Protein 3UW0 (pdb70)

Structure (mmCIF, N/CA/C/O backbone):
data_3UW0
#
_entry.id   3UW0
#
_cell.length_a   170.640
_cell.length_b   170.640
_cell.length_c   170.640
_cell.angle_alpha   90.00
_cell.angle_beta   90.00
_cell.angle_gamma   90.00
#
_symmetry.space_group_name_H-M   'P 43 3 2'
#
loop_
_entity.id
_entity.type
_entity.pdbx_description
1 polymer pectinesterase
2 water water
#
loop_
_atom_site.group_PDB
_atom_site.id
_atom_site.type_symbol
_atom_site.label_atom_id
_atom_site.label_alt_id
_atom_site.label_comp_id
_atom_site.label_asym_id
_atom_site.label_entity_id
_atom_site.label_seq_id
_atom_site.pdbx_PDB_ins_code
_atom_site.Cartn_x
_atom_site.Cartn_y
_atom_site.Cartn_z
_atom_site.occupancy
_atom_site.B_iso_or_equiv
_atom_site.auth_seq_id
_atom_site.auth_comp_id
_atom_site.auth_asym_id
_atom_site.auth_atom_id
_atom_site.pdbx_PDB_model_num
ATOM 1 N N . PHE A 1 44 ? 2.912 -84.472 10.386 1.00 61.25 41 PHE A N 1
ATOM 2 C CA . PHE A 1 44 ? 1.845 -83.501 9.988 1.00 84.70 41 PHE A CA 1
ATOM 3 C C . PHE A 1 44 ? 1.801 -83.227 8.488 1.00 82.42 41 PHE A C 1
ATOM 4 O O . PHE A 1 44 ? 2.836 -83.169 7.821 1.00 86.72 41 PHE A O 1
ATOM 12 N N . SER A 1 45 ? 0.587 -83.044 7.976 1.00 88.90 42 SER A N 1
ATOM 13 C CA . SER A 1 45 ? 0.357 -82.822 6.553 1.00 85.05 42 SER A CA 1
ATOM 14 C C . SER A 1 45 ? 0.766 -81.423 6.098 1.00 75.85 42 SER A C 1
ATOM 15 O O . SER A 1 45 ? 1.460 -81.276 5.093 1.00 69.32 42 SER A O 1
ATOM 18 N N . SER A 1 46 ? 0.326 -80.407 6.841 1.00 75.44 43 SER A N 1
ATOM 19 C CA . SER A 1 46 ? 0.523 -79.009 6.454 1.00 66.44 43 SER A CA 1
ATOM 20 C C . SER A 1 46 ? 0.684 -78.083 7.661 1.00 60.48 43 SER A C 1
ATOM 21 O O . SER A 1 46 ? 0.332 -78.446 8.788 1.00 59.69 43 SER A O 1
ATOM 24 N N . ILE A 1 47 ? 1.206 -76.882 7.406 1.00 57.38 44 ILE A N 1
ATOM 25 C CA . ILE A 1 47 ? 1.439 -75.870 8.444 1.00 53.15 44 ILE A CA 1
ATOM 26 C C . ILE A 1 47 ? 0.134 -75.498 9.155 1.00 55.85 44 ILE A C 1
ATOM 27 O O . ILE A 1 47 ? 0.127 -75.230 10.361 1.00 56.52 44 ILE A O 1
ATOM 31 N N . ASN A 1 48 ? -0.962 -75.497 8.398 1.00 61.20 45 ASN A N 1
ATOM 32 C CA . ASN A 1 48 ? -2.288 -75.171 8.919 1.00 63.41 45 ASN A CA 1
ATOM 33 C C . ASN A 1 48 ? -2.866 -76.286 9.788 1.00 60.39 45 ASN A C 1
ATOM 34 O O . ASN A 1 48 ? -3.556 -76.019 10.773 1.00 60.09 45 ASN A O 1
ATOM 39 N N . ALA A 1 49 ? -2.579 -77.532 9.410 1.00 60.91 46 ALA A N 1
ATOM 40 C CA . ALA A 1 49 ? -3.006 -78.703 10.174 1.00 59.69 46 ALA A CA 1
ATOM 41 C C . ALA A 1 49 ? -2.340 -78.735 11.549 1.00 58.93 46 ALA A C 1
ATOM 42 O O . ALA A 1 49 ? -2.947 -79.160 12.531 1.00 59.89 46 ALA A O 1
ATOM 44 N N . ALA A 1 50 ? -1.092 -78.280 11.606 1.00 60.81 47 ALA A N 1
ATOM 45 C CA . ALA A 1 50 ? -0.353 -78.200 12.859 1.00 65.06 47 ALA A CA 1
ATOM 46 C C . ALA A 1 50 ? -0.899 -77.083 13.750 1.00 74.05 47 ALA A C 1
ATOM 47 O O . ALA A 1 50 ? -1.084 -77.277 14.955 1.00 77.05 47 ALA A O 1
ATOM 49 N N . LEU A 1 51 ? -1.166 -75.923 13.149 1.00 75.13 48 LEU A N 1
ATOM 50 C CA . LEU A 1 51 ? -1.720 -74.778 13.872 1.00 74.53 48 LEU A CA 1
ATOM 51 C C . LEU A 1 51 ? -3.135 -75.071 14.378 1.00 79.18 48 LEU A C 1
ATOM 52 O O . LEU A 1 51 ? -3.495 -74.672 15.487 1.00 86.01 48 LEU A O 1
ATOM 54 N N . LYS A 1 52 ? -3.920 -75.784 13.570 1.00 79.78 49 LYS A N 1
ATOM 55 C CA . LYS A 1 52 ? -5.301 -76.125 13.920 1.00 76.18 49 LYS A CA 1
ATOM 56 C C . LYS A 1 52 ? -5.381 -77.152 15.050 1.00 77.21 49 LYS A C 1
ATOM 57 O O . LYS A 1 52 ? -6.328 -77.139 15.837 1.00 80.20 49 LYS A O 1
ATOM 59 N N . SER A 1 53 ? -4.383 -78.030 15.128 1.00 79.30 50 SER A N 1
ATOM 60 C CA . SER A 1 53 ? -4.359 -79.098 16.130 1.00 85.21 50 SER A CA 1
ATOM 61 C C . SER A 1 53 ? -3.889 -78.618 17.503 1.00 90.20 50 SER A C 1
ATOM 62 O O . SER A 1 53 ? -4.157 -79.269 18.514 1.00 90.22 50 SER A O 1
ATOM 65 N N . ALA A 1 54 ? -3.183 -77.487 17.527 1.00 94.48 51 ALA A N 1
ATOM 66 C CA . ALA A 1 54 ? -2.666 -76.907 18.768 1.00 98.03 51 ALA A CA 1
ATOM 67 C C . ALA A 1 54 ? -3.787 -76.597 19.762 1.00 98.83 51 ALA A C 1
ATOM 68 O O . ALA A 1 54 ? -4.883 -76.204 19.350 1.00 97.46 51 ALA A O 1
ATOM 69 N N . PRO A 1 55 ? -3.519 -76.781 21.073 1.00 102.66 52 PRO A N 1
ATOM 70 C CA . PRO A 1 55 ? -4.511 -76.531 22.129 1.00 99.51 52 PRO A CA 1
ATOM 71 C C . PRO A 1 55 ? -5.008 -75.084 22.148 1.00 94.68 52 PRO A C 1
ATOM 72 O O . PRO A 1 55 ? -4.247 -74.161 21.846 1.00 94.15 52 PRO A O 1
ATOM 76 N N . LYS A 1 56 ? -6.277 -74.900 22.508 1.00 93.02 53 LYS A N 1
ATOM 77 C CA . LYS A 1 56 ? -6.940 -73.593 22.431 1.00 98.65 53 LYS A CA 1
ATOM 78 C C . LYS A 1 56 ? -6.491 -72.580 23.497 1.00 100.86 53 LYS A C 1
ATOM 79 O O . LYS A 1 56 ? -7.056 -71.487 23.595 1.00 105.77 53 LYS A O 1
ATOM 81 N N . ASP A 1 57 ? -5.477 -72.941 24.281 1.00 99.29 54 ASP A N 1
ATOM 82 C CA . ASP A 1 57 ? -4.918 -72.049 25.301 1.00 96.79 54 ASP A CA 1
ATOM 83 C C . ASP A 1 57 ? -3.859 -71.101 24.726 1.00 101.16 54 ASP A C 1
ATOM 84 O O . ASP A 1 57 ? -3.494 -71.205 23.550 1.00 103.39 54 ASP A O 1
ATOM 89 N N . ASP A 1 58 ? -3.375 -70.183 25.561 1.00 104.69 55 ASP A N 1
ATOM 90 C CA . ASP A 1 58 ? -2.343 -69.225 25.159 1.00 98.51 55 ASP A CA 1
ATOM 91 C C . ASP A 1 58 ? -0.935 -69.696 25.549 1.00 92.20 55 ASP A C 1
ATOM 92 O O . ASP A 1 58 ? -0.064 -68.883 25.876 1.00 95.17 55 ASP A O 1
ATOM 94 N N . THR A 1 59 ? -0.724 -71.011 25.507 1.00 95.98 56 THR A N 1
ATOM 95 C CA . THR A 1 59 ? 0.584 -71.612 25.776 1.00 92.77 56 THR A CA 1
ATOM 96 C C . THR A 1 59 ? 1.442 -71.613 24.509 1.00 90.70 56 THR A C 1
ATOM 97 O O . THR A 1 59 ? 0.901 -71.684 23.403 1.00 95.84 56 THR A O 1
ATOM 101 N N . PRO A 1 60 ? 2.781 -71.526 24.661 1.00 89.38 57 PRO A N 1
ATOM 102 C CA . PRO A 1 60 ? 3.697 -71.587 23.514 1.00 92.19 57 PRO A CA 1
ATOM 103 C C . PRO A 1 60 ? 3.512 -72.845 22.664 1.00 93.10 57 PRO A C 1
ATOM 104 O O . PRO A 1 60 ? 3.311 -73.935 23.205 1.00 94.63 57 PRO A O 1
ATOM 108 N N . PHE A 1 61 ? 3.573 -72.682 21.345 1.00 99.86 58 PHE A N 1
ATOM 109 C CA . PHE A 1 61 ? 3.441 -73.801 20.412 1.00 98.41 58 PHE A CA 1
ATOM 110 C C . PHE A 1 61 ? 4.479 -73.693 19.294 1.00 96.88 58 PHE A C 1
ATOM 111 O O . PHE A 1 61 ? 4.482 -72.726 18.525 1.00 97.52 58 PHE A O 1
ATOM 119 N N . ILE A 1 62 ? 5.362 -74.686 19.222 1.00 82.24 59 ILE A N 1
ATOM 120 C CA . ILE A 1 62 ? 6.440 -74.702 18.234 1.00 74.78 59 ILE A CA 1
ATOM 121 C C . ILE A 1 62 ? 6.131 -75.694 17.109 1.00 81.51 59 ILE A C 1
ATOM 122 O O . ILE A 1 62 ? 5.855 -76.870 17.362 1.00 91.56 59 ILE A O 1
ATOM 126 N N . ILE A 1 63 ? 6.167 -75.203 15.873 1.00 74.88 60 ILE A N 1
ATOM 127 C CA . ILE A 1 63 ? 5.988 -76.046 14.694 1.00 72.24 60 ILE A CA 1
ATOM 128 C C . ILE A 1 63 ? 7.275 -76.040 13.872 1.00 73.94 60 ILE A C 1
ATOM 129 O O . ILE A 1 63 ? 7.659 -75.011 13.307 1.00 76.91 60 ILE A O 1
ATOM 134 N N . PHE A 1 64 ? 7.946 -77.188 13.824 1.00 68.28 61 PHE A N 1
ATOM 135 C CA . PHE A 1 64 ? 9.129 -77.344 12.986 1.00 70.65 61 PHE A CA 1
ATOM 136 C C . PHE A 1 64 ? 8.703 -77.563 11.538 1.00 71.47 61 PHE A C 1
ATOM 137 O O . PHE A 1 64 ? 7.653 -78.150 11.273 1.00 77.52 61 PHE A O 1
ATOM 145 N N . LEU A 1 65 ? 9.515 -77.075 10.606 1.00 69.50 62 LEU A N 1
ATOM 146 C CA . LEU A 1 65 ? 9.259 -77.254 9.182 1.00 68.11 62 LEU A CA 1
ATOM 147 C C . LEU A 1 65 ? 10.506 -77.768 8.480 1.00 66.96 62 LEU A C 1
ATOM 148 O O . LEU A 1 65 ? 11.482 -77.034 8.320 1.00 71.23 62 LEU A O 1
ATOM 153 N N . LYS A 1 66 ? 10.475 -79.035 8.074 1.00 67.19 63 LYS A N 1
ATOM 154 C CA . LYS A 1 66 ? 11.561 -79.613 7.280 1.00 66.80 63 LYS A CA 1
ATOM 155 C C . LYS A 1 66 ? 11.573 -78.972 5.889 1.00 67.46 63 LYS A C 1
ATOM 156 O O . LYS A 1 66 ? 10.521 -78.583 5.372 1.00 63.61 63 LYS A O 1
ATOM 158 N N . ASN A 1 67 ? 12.763 -78.850 5.299 1.00 68.08 64 ASN A N 1
ATOM 159 C CA . ASN A 1 67 ? 12.934 -78.203 3.990 1.00 68.95 64 ASN A CA 1
ATOM 160 C C . ASN A 1 67 ? 11.947 -78.679 2.926 1.00 67.65 64 ASN A C 1
ATOM 161 O O . ASN A 1 67 ? 11.591 -79.856 2.885 1.00 74.41 64 ASN A O 1
ATOM 166 N N . GLY A 1 68 ? 11.508 -77.754 2.076 1.00 61.88 65 GLY A N 1
ATOM 167 C CA . GLY A 1 68 ? 10.520 -78.047 1.039 1.00 60.22 65 GLY A CA 1
ATOM 168 C C . GLY A 1 68 ? 9.587 -76.876 0.796 1.00 59.68 65 GLY A C 1
ATOM 169 O O . GLY A 1 68 ? 9.592 -75.903 1.554 1.00 66.80 65 GLY A O 1
ATOM 170 N N . VAL A 1 69 ? 8.788 -76.968 -0.263 1.00 56.80 66 VAL A N 1
ATOM 171 C CA . VAL A 1 69 ? 7.857 -75.895 -0.614 1.00 56.80 66 VAL A CA 1
ATOM 172 C C . VAL A 1 69 ? 6.445 -76.229 -0.143 1.00 57.20 66 VAL A C 1
ATOM 173 O O . VAL A 1 69 ? 5.870 -77.244 -0.539 1.00 59.79 66 VAL A O 1
ATOM 177 N N . TYR A 1 70 ? 5.897 -75.367 0.706 1.00 58.06 67 TYR A N 1
ATOM 178 C CA . TYR A 1 70 ? 4.540 -75.535 1.208 1.00 63.68 67 TYR A CA 1
ATOM 179 C C . TYR A 1 70 ? 3.601 -74.507 0.583 1.00 66.43 67 TYR A C 1
ATOM 180 O O . TYR A 1 70 ? 3.446 -73.393 1.099 1.00 64.64 67 TYR A O 1
ATOM 189 N N . THR A 1 71 ? 2.995 -74.884 -0.542 1.00 68.26 68 THR A N 1
ATOM 190 C CA . THR A 1 71 ? 1.978 -74.059 -1.192 1.00 64.00 68 THR A CA 1
ATOM 191 C C . THR A 1 71 ? 0.713 -74.075 -0.341 1.00 64.61 68 THR A C 1
ATOM 192 O O . THR A 1 71 ? -0.143 -74.951 -0.485 1.00 64.74 68 THR A O 1
ATOM 196 N N . GLU A 1 72 ? 0.623 -73.097 0.557 1.00 64.12 69 GLU A N 1
ATOM 197 C CA . GLU A 1 72 ? -0.421 -73.046 1.572 1.00 63.30 69 GLU A CA 1
ATOM 198 C C . GLU A 1 72 ? -0.571 -71.627 2.111 1.00 64.27 69 GLU A C 1
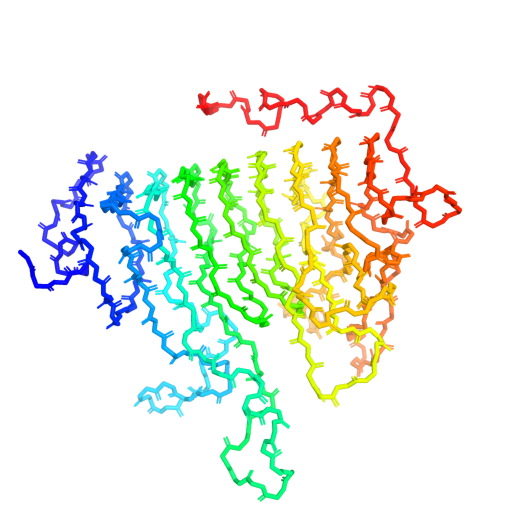ATOM 199 O O . GLU A 1 72 ? 0.416 -70.905 2.260 1.00 72.27 69 GLU A O 1
ATOM 205 N N . ARG A 1 73 ? -1.810 -71.240 2.406 1.00 63.95 70 ARG A N 1
ATOM 206 C CA . ARG A 1 73 ? -2.101 -69.942 3.014 1.00 63.07 70 ARG A CA 1
ATOM 207 C C . ARG A 1 73 ? -2.300 -70.078 4.525 1.00 63.61 70 ARG A C 1
ATOM 208 O O . ARG A 1 73 ? -2.737 -71.125 5.012 1.00 68.15 70 ARG A O 1
ATOM 216 N N . LEU A 1 74 ? -1.980 -69.017 5.262 1.00 62.38 71 LEU A N 1
ATOM 217 C CA . LEU A 1 74 ? -2.097 -69.036 6.717 1.00 61.91 71 LEU A CA 1
ATOM 218 C C . LEU A 1 74 ? -2.789 -67.802 7.278 1.00 61.37 71 LEU A C 1
ATOM 219 O O . LEU A 1 74 ? -2.600 -66.688 6.786 1.00 61.84 71 LEU A O 1
ATOM 224 N N . GLU A 1 75 ? -3.602 -68.021 8.307 1.00 61.98 72 GLU A N 1
ATOM 225 C CA . GLU A 1 75 ? -4.163 -66.944 9.113 1.00 65.63 72 GLU A CA 1
ATOM 226 C C . GLU A 1 75 ? -3.991 -67.303 10.582 1.00 66.00 72 GLU A C 1
ATOM 227 O O . GLU A 1 75 ? -4.777 -68.072 11.143 1.00 69.40 72 GLU A O 1
ATOM 233 N N . VAL A 1 76 ? -2.943 -66.757 11.192 1.00 64.41 73 VAL A N 1
ATOM 234 C CA . VAL A 1 76 ? -2.599 -67.077 12.575 1.00 64.75 73 VAL A CA 1
ATOM 235 C C . VAL A 1 76 ? -3.489 -66.301 13.542 1.00 67.73 73 VAL A C 1
ATOM 236 O O . VAL A 1 76 ? -3.408 -65.072 13.636 1.00 69.61 73 VAL A O 1
ATOM 240 N N . ALA A 1 77 ? -4.346 -67.038 14.244 1.00 69.52 74 ALA A N 1
ATOM 241 C CA . ALA A 1 77 ? -5.255 -66.464 15.231 1.00 69.74 74 ALA A CA 1
ATOM 242 C C . ALA A 1 77 ? -4.790 -66.796 16.646 1.00 66.54 74 ALA A C 1
ATOM 243 O O . ALA A 1 77 ? -5.168 -66.122 17.607 1.00 68.11 74 ALA A O 1
ATOM 245 N N . ARG A 1 78 ? -3.965 -67.835 16.757 1.00 68.64 75 ARG A N 1
ATOM 246 C CA . ARG A 1 78 ? -3.461 -68.311 18.040 1.00 73.18 75 ARG A CA 1
ATOM 247 C C . ARG A 1 78 ? -2.183 -67.574 18.436 1.00 75.49 75 ARG A C 1
ATOM 248 O O . ARG A 1 78 ? -1.285 -67.380 17.614 1.00 76.65 75 ARG A O 1
ATOM 256 N N . SER A 1 79 ? -2.110 -67.166 19.700 1.00 76.97 76 SER A N 1
ATOM 257 C CA . SER A 1 79 ? -0.940 -66.459 20.214 1.00 82.81 76 SER A CA 1
ATOM 258 C C . SER A 1 79 ? 0.218 -67.413 20.512 1.00 85.84 76 SER A C 1
ATOM 259 O O . SER A 1 79 ? 0.015 -68.623 20.657 1.00 83.97 76 SER A O 1
ATOM 262 N N . HIS A 1 80 ? 1.427 -66.853 20.587 1.00 86.06 77 HIS A N 1
ATOM 263 C CA . HIS A 1 80 ? 2.648 -67.585 20.962 1.00 88.27 77 HIS A CA 1
ATOM 264 C C . HIS A 1 80 ? 3.064 -68.673 19.999 1.00 90.95 77 HIS A C 1
ATOM 265 O O . HIS A 1 80 ? 3.846 -69.561 20.354 1.00 91.39 77 HIS A O 1
ATOM 272 N N . VAL A 1 81 ? 2.561 -68.608 18.769 1.00 90.98 78 VAL A N 1
ATOM 273 C CA . VAL A 1 81 ? 2.903 -69.592 17.743 1.00 82.85 78 VAL A CA 1
ATOM 274 C C . VAL A 1 81 ? 4.265 -69.266 17.133 1.00 81.64 78 VAL A C 1
ATOM 275 O O . VAL A 1 81 ? 4.482 -68.165 16.625 1.00 89.35 78 VAL A O 1
ATOM 279 N N . THR A 1 82 ? 5.184 -70.225 17.204 1.00 77.56 79 THR A N 1
ATOM 280 C CA . THR A 1 82 ? 6.516 -70.053 16.634 1.00 75.84 79 THR A CA 1
ATOM 281 C C . THR A 1 82 ? 6.736 -71.042 15.488 1.00 76.79 79 THR A C 1
ATOM 282 O O . THR A 1 82 ? 6.539 -72.250 15.650 1.00 78.73 79 THR A O 1
ATOM 286 N N . LEU A 1 83 ? 7.130 -70.520 14.330 1.00 70.11 80 LEU A N 1
ATOM 287 C CA . LEU A 1 83 ? 7.381 -71.348 13.153 1.00 65.80 80 LEU A CA 1
ATOM 288 C C . LEU A 1 83 ? 8.869 -71.416 12.839 1.00 60.75 80 LEU A C 1
ATOM 289 O O . LEU A 1 83 ? 9.440 -70.468 12.293 1.00 64.52 80 LEU A O 1
ATOM 294 N N . LYS A 1 84 ? 9.496 -72.534 13.192 1.00 56.36 81 LYS A N 1
ATOM 295 C CA . LYS A 1 84 ? 10.916 -72.728 12.914 1.00 55.50 81 LYS A CA 1
ATOM 296 C C . LYS A 1 84 ? 11.103 -73.690 11.746 1.00 56.68 81 LYS A C 1
ATOM 297 O O . LYS A 1 84 ? 10.622 -74.822 11.778 1.00 58.20 81 LYS A O 1
ATOM 301 N N . GLY A 1 85 ? 11.791 -73.218 10.711 1.00 65.08 82 GLY A N 1
ATOM 302 C CA . GLY A 1 85 ? 12.076 -74.028 9.531 1.00 67.29 82 GLY A CA 1
ATOM 303 C C . GLY A 1 85 ? 13.506 -74.531 9.526 1.00 72.26 82 GLY A C 1
ATOM 304 O O . GLY A 1 85 ? 14.348 -74.038 10.282 1.00 71.66 82 GLY A O 1
ATOM 305 N N . GLU A 1 86 ? 13.778 -75.511 8.667 1.00 77.00 83 GLU A N 1
ATOM 306 C CA . GLU A 1 86 ? 15.099 -76.133 8.577 1.00 79.22 83 GLU A CA 1
ATOM 307 C C . GLU A 1 86 ? 16.134 -75.179 7.986 1.00 74.06 83 GLU A C 1
ATOM 308 O O . GLU A 1 86 ? 17.260 -75.098 8.474 1.00 73.16 83 GLU A O 1
ATOM 314 N N . ASN A 1 87 ? 15.747 -74.469 6.932 1.00 74.64 84 ASN A N 1
ATOM 315 C CA . ASN A 1 87 ? 16.602 -73.456 6.322 1.00 76.25 84 ASN A CA 1
ATOM 316 C C . ASN A 1 87 ? 15.770 -72.304 5.782 1.00 73.36 84 ASN A C 1
ATOM 317 O O . ASN A 1 87 ? 14.697 -72.519 5.214 1.00 74.71 84 ASN A O 1
ATOM 322 N N . ARG A 1 88 ? 16.272 -71.084 5.953 1.00 70.29 85 ARG A N 1
ATOM 323 C CA . ARG A 1 88 ? 15.536 -69.896 5.531 1.00 66.10 85 ARG A CA 1
ATOM 324 C C . ARG A 1 88 ? 15.261 -69.891 4.024 1.00 64.67 85 ARG A C 1
ATOM 325 O O . ARG A 1 88 ? 14.233 -69.379 3.584 1.00 68.58 85 ARG A O 1
ATOM 333 N N . ASP A 1 89 ? 16.175 -70.479 3.251 1.00 62.48 86 ASP A N 1
ATOM 334 C CA . ASP A 1 89 ? 16.029 -70.587 1.801 1.00 59.61 86 ASP A CA 1
ATOM 335 C C . ASP A 1 89 ? 15.368 -71.899 1.384 1.00 54.06 86 ASP A C 1
ATOM 336 O O . ASP A 1 89 ? 14.627 -71.936 0.400 1.00 54.62 86 ASP A O 1
ATOM 341 N N . GLY A 1 90 ? 15.639 -72.965 2.136 1.00 56.14 87 GLY A N 1
ATOM 342 C CA . GLY A 1 90 ? 15.135 -74.305 1.818 1.00 57.85 87 GLY A CA 1
ATOM 343 C C . GLY A 1 90 ? 13.689 -74.547 2.211 1.00 55.45 87 GLY A C 1
ATOM 344 O O . GLY A 1 90 ? 12.964 -75.265 1.521 1.00 51.11 87 GLY A O 1
ATOM 345 N N . THR A 1 91 ? 13.277 -73.960 3.331 1.00 59.54 88 THR A N 1
ATOM 346 C CA . THR A 1 91 ? 11.898 -74.054 3.803 1.00 60.71 88 THR A CA 1
ATOM 347 C C . THR A 1 91 ? 11.097 -72.875 3.258 1.00 60.90 88 THR A C 1
ATOM 348 O O . THR A 1 91 ? 11.471 -71.716 3.463 1.00 63.10 88 THR A O 1
ATOM 352 N N . VAL A 1 92 ? 10.000 -73.174 2.562 1.00 59.54 89 VAL A N 1
ATOM 353 C CA . VAL A 1 92 ? 9.197 -72.139 1.904 1.00 57.83 89 VAL A CA 1
ATOM 354 C C . VAL A 1 92 ? 7.691 -72.304 2.131 1.00 56.79 89 VAL A C 1
ATOM 355 O O . VAL A 1 92 ? 7.133 -73.380 1.921 1.00 57.08 89 VAL A O 1
ATOM 359 N N . ILE A 1 93 ? 7.052 -71.222 2.568 1.00 58.14 90 ILE A N 1
ATOM 360 C CA . ILE A 1 93 ? 5.596 -71.108 2.571 1.00 59.86 90 ILE A CA 1
ATOM 361 C C . ILE A 1 93 ? 5.225 -70.108 1.478 1.00 60.00 90 ILE A C 1
ATOM 362 O O . ILE A 1 93 ? 5.661 -68.955 1.513 1.00 59.92 90 ILE A O 1
ATOM 367 N N . GLY A 1 94 ? 4.433 -70.546 0.503 1.00 59.19 91 GLY A N 1
ATOM 368 C CA . GLY A 1 94 ? 4.100 -69.682 -0.626 1.00 60.22 91 GLY A CA 1
ATOM 369 C C . GLY A 1 94 ? 2.835 -70.017 -1.388 1.00 60.05 91 GLY A C 1
ATOM 370 O O . GLY A 1 94 ? 2.706 -71.107 -1.940 1.00 65.08 91 GLY A O 1
ATOM 371 N N . ALA A 1 95 ? 1.908 -69.065 -1.422 1.00 55.44 92 ALA A N 1
ATOM 372 C CA . ALA A 1 95 ? 0.696 -69.174 -2.228 1.00 56.24 92 ALA A CA 1
ATOM 373 C C . ALA A 1 95 ? 0.685 -68.077 -3.293 1.00 63.10 92 ALA A C 1
ATOM 374 O O . ALA A 1 95 ? 1.393 -67.075 -3.168 1.00 64.89 92 ALA A O 1
ATOM 375 N N . ASN A 1 96 ? -0.116 -68.277 -4.338 1.00 62.74 93 ASN A N 1
ATOM 376 C CA . ASN A 1 96 ? -0.260 -67.298 -5.419 1.00 62.66 93 ASN A CA 1
ATOM 377 C C . ASN A 1 96 ? -1.571 -66.519 -5.295 1.00 57.97 93 ASN A C 1
ATOM 378 O O . ASN A 1 96 ? -2.641 -67.031 -5.636 1.00 60.50 93 ASN A O 1
ATOM 383 N N . THR A 1 97 ? -1.480 -65.283 -4.807 1.00 56.73 94 THR A N 1
ATOM 384 C CA . THR A 1 97 ? -2.665 -64.449 -4.584 1.00 52.35 94 THR A CA 1
ATOM 385 C C . THR A 1 97 ? -2.432 -62.986 -4.960 1.00 52.60 94 THR A C 1
ATOM 386 O O . THR A 1 97 ? -1.641 -62.287 -4.321 1.00 54.70 94 THR A O 1
ATOM 390 N N . ALA A 1 98 ? -3.131 -62.531 -5.996 1.00 49.61 95 ALA A N 1
ATOM 391 C CA . ALA A 1 98 ? -3.092 -61.130 -6.404 1.00 50.73 95 ALA A CA 1
ATOM 392 C C . ALA A 1 98 ? -4.392 -60.439 -6.016 1.00 51.62 95 ALA A C 1
ATOM 393 O O . ALA A 1 98 ? -5.442 -61.079 -5.949 1.00 55.55 95 ALA A O 1
ATOM 395 N N . ALA A 1 99 ? -4.316 -59.133 -5.767 1.00 52.48 96 ALA A N 1
ATOM 396 C CA . ALA A 1 99 ? -5.480 -58.340 -5.367 1.00 54.65 96 ALA A CA 1
ATOM 397 C C . ALA A 1 99 ? -6.612 -58.403 -6.391 1.00 54.71 96 ALA A C 1
ATOM 398 O O . ALA A 1 99 ? -7.788 -58.435 -6.022 1.00 53.70 96 ALA A O 1
ATOM 400 N N . GLY A 1 100 ? -6.244 -58.427 -7.671 1.00 57.64 97 GLY A N 1
ATOM 401 C CA . GLY A 1 100 ? -7.206 -58.488 -8.771 1.00 59.99 97 GLY A CA 1
ATOM 402 C C . GLY A 1 100 ? -7.910 -59.824 -8.921 1.00 59.82 97 GLY A C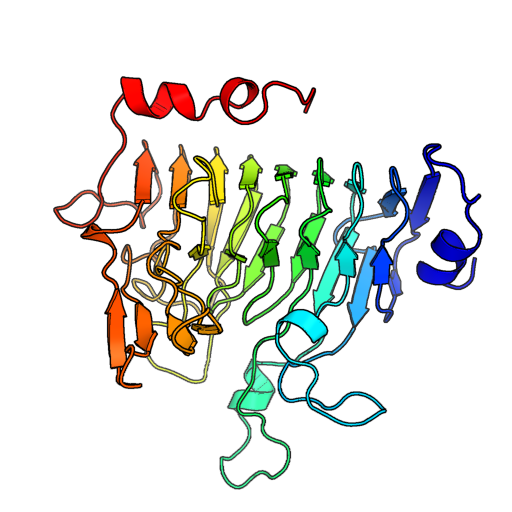 1
ATOM 403 O O . GLY A 1 100 ? -9.003 -59.888 -9.486 1.00 61.01 97 GLY A O 1
ATOM 404 N N . MET A 1 101 ? -7.282 -60.887 -8.417 1.00 58.77 98 MET A N 1
ATOM 405 C CA . MET A 1 101 ? -7.846 -62.238 -8.463 1.00 60.06 98 MET A CA 1
ATOM 406 C C . MET A 1 101 ? -9.107 -62.353 -7.612 1.00 63.07 98 MET A C 1
ATOM 407 O O . MET A 1 101 ? -9.307 -61.577 -6.676 1.00 67.01 98 MET A O 1
ATOM 412 N N . LEU A 1 102 ? -9.948 -63.330 -7.941 1.00 61.05 99 LEU A N 1
ATOM 413 C CA . LEU A 1 102 ? -11.217 -63.520 -7.248 1.00 64.02 99 LEU A CA 1
ATOM 414 C C . LEU A 1 102 ? -11.169 -64.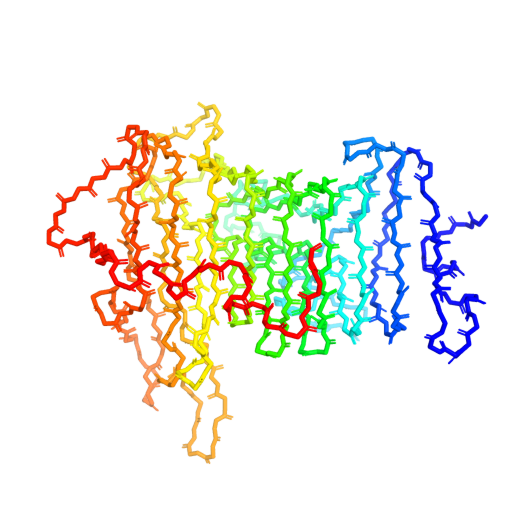722 -6.313 1.00 64.86 99 LEU A C 1
ATOM 415 O O . LEU A 1 102 ? -10.637 -65.778 -6.670 1.00 65.89 99 LEU A O 1
ATOM 420 N N . ASN A 1 103 ? -11.724 -64.552 -5.114 1.00 66.08 100 ASN A N 1
ATOM 421 C CA . ASN A 1 103 ? -11.900 -65.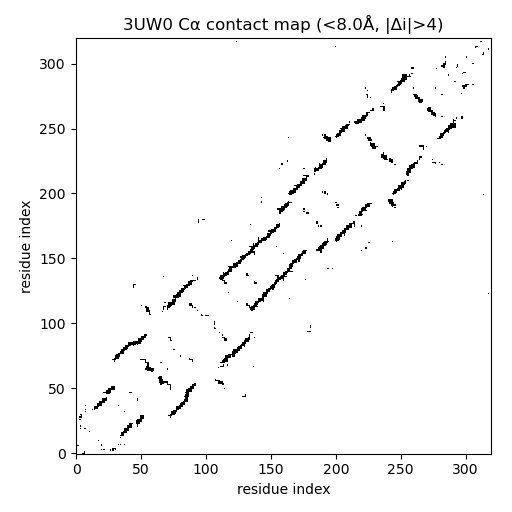665 -4.178 1.00 64.44 100 ASN A CA 1
ATOM 422 C C . ASN A 1 103 ? -12.965 -66.645 -4.693 1.00 60.49 100 ASN A C 1
ATOM 423 O O . ASN A 1 103 ? -13.626 -66.351 -5.693 1.00 60.32 100 ASN A O 1
ATOM 428 N N . PRO A 1 104 ? -13.128 -67.815 -4.038 1.00 57.76 101 PRO A N 1
ATOM 429 C CA . PRO A 1 104 ? -14.110 -68.782 -4.565 1.00 53.03 101 PRO A CA 1
ATOM 430 C C . PRO A 1 104 ? -15.564 -68.293 -4.479 1.00 52.74 101 PRO A C 1
ATOM 431 O O . PRO A 1 104 ? -16.488 -69.036 -4.829 1.00 57.73 101 PRO A O 1
ATOM 435 N N . GLN A 1 105 ? -15.747 -67.045 -4.050 1.00 49.14 102 GLN A N 1
ATOM 436 C CA . GLN A 1 105 ? -17.067 -66.501 -3.734 1.00 45.04 102 GLN A CA 1
ATOM 437 C C . GLN A 1 105 ? -17.962 -66.094 -4.931 1.00 52.58 102 GLN A C 1
ATOM 438 O O . GLN A 1 105 ? -19.125 -66.504 -4.970 1.00 75.26 102 GLN A O 1
ATOM 444 N N . GLY A 1 106 ? -17.469 -65.312 -5.899 1.00 53.09 103 GLY A N 1
ATOM 445 C CA . GLY A 1 106 ? -16.096 -64.832 -5.971 1.00 48.32 103 GLY A CA 1
ATOM 446 C C . GLY A 1 106 ? -15.961 -63.370 -6.354 1.00 55.25 103 GLY A C 1
ATOM 447 O O . GLY A 1 106 ? -16.153 -62.993 -7.515 1.00 60.16 103 GLY A O 1
ATOM 448 N N . GLU A 1 107 ? -15.640 -62.549 -5.358 1.00 64.05 104 GLU A N 1
ATOM 449 C CA . GLU A 1 107 ? -15.270 -61.149 -5.558 1.00 58.85 104 GLU A CA 1
ATOM 450 C C . GLU A 1 107 ? -13.758 -60.984 -5.344 1.00 64.56 104 GLU A C 1
ATOM 451 O O . GLU A 1 107 ? -13.097 -61.893 -4.828 1.00 66.81 104 GLU A O 1
ATOM 457 N N . LYS A 1 108 ? -13.218 -59.834 -5.747 1.00 67.06 105 LYS A N 1
ATOM 458 C CA . LYS A 1 108 ? -11.772 -59.576 -5.690 1.00 64.98 105 LYS A CA 1
ATOM 459 C C . LYS A 1 108 ? -11.161 -59.774 -4.301 1.00 61.07 105 LYS A C 1
ATOM 460 O O . LYS A 1 108 ? -11.764 -59.403 -3.291 1.00 60.59 105 LYS A O 1
ATOM 466 N N . TRP A 1 109 ? -9.965 -60.364 -4.268 1.00 57.10 106 TRP A N 1
ATOM 467 C CA . TRP A 1 109 ? -9.226 -60.596 -3.024 1.00 54.53 106 TRP A CA 1
ATOM 468 C C . TRP A 1 109 ? -8.867 -59.311 -2.337 1.00 54.30 106 TRP A C 1
ATOM 469 O O . TRP A 1 109 ? -9.042 -59.179 -1.126 1.00 55.36 106 TRP A O 1
ATOM 480 N N . GLY A 1 110 ? -8.355 -58.353 -3.106 1.00 53.24 107 GLY A N 1
ATOM 481 C CA . GLY A 1 110 ? -7.866 -57.093 -2.553 1.00 55.61 107 GLY A CA 1
ATOM 482 C C . GLY A 1 110 ? -6.497 -57.266 -1.922 1.00 56.79 107 GLY A C 1
ATOM 483 O O . GLY A 1 110 ? -6.059 -58.394 -1.672 1.00 58.04 107 GLY A O 1
ATOM 484 N N . THR A 1 111 ? -5.822 -56.146 -1.666 1.00 55.31 108 THR A N 1
ATOM 485 C CA . THR A 1 111 ? -4.476 -56.155 -1.083 1.00 54.47 108 THR A CA 1
ATOM 486 C C . THR A 1 111 ? -4.450 -56.869 0.269 1.00 54.36 108 THR A C 1
ATOM 487 O O . THR A 1 111 ? -3.554 -57.669 0.535 1.00 53.23 108 THR A O 1
ATOM 491 N N . SER A 1 112 ? -5.445 -56.581 1.105 1.00 56.83 109 SER A N 1
ATOM 492 C CA . SER A 1 112 ? -5.549 -57.182 2.433 1.00 52.42 109 SER A CA 1
ATOM 493 C C . SER A 1 112 ? -5.895 -58.668 2.373 1.00 52.32 109 SER A C 1
ATOM 494 O O . SER A 1 112 ? -5.567 -59.423 3.288 1.00 53.43 109 SER A O 1
ATOM 497 N N . GLY A 1 113 ? -6.548 -59.084 1.290 1.00 50.92 110 GLY A N 1
ATOM 498 C CA . GLY A 1 113 ? -6.938 -60.480 1.115 1.00 54.33 110 GLY A CA 1
ATOM 499 C C . GLY A 1 113 ? -5.892 -61.337 0.428 1.00 57.93 110 GLY A C 1
ATOM 500 O O . GLY A 1 113 ? -6.031 -62.561 0.373 1.00 60.64 110 GLY A O 1
ATOM 501 N N . SER A 1 114 ? -4.839 -60.696 -0.080 1.00 61.07 111 SER A N 1
ATOM 502 C CA . SER A 1 114 ? -3.822 -61.370 -0.898 1.00 58.79 111 SER A CA 1
ATOM 503 C C . SER A 1 114 ? -2.667 -61.990 -0.101 1.00 59.59 111 SER A C 1
ATOM 504 O O . SER A 1 114 ? -1.751 -62.578 -0.685 1.00 55.89 111 SER A O 1
ATOM 507 N N . SER A 1 115 ? -2.721 -61.863 1.223 1.00 60.13 112 SER A N 1
ATOM 508 C CA . SER A 1 115 ? -1.652 -62.336 2.102 1.00 59.04 112 SER A CA 1
ATOM 509 C C . SER A 1 115 ? -1.470 -63.853 2.062 1.00 59.93 112 SER A C 1
ATOM 510 O O . SER A 1 115 ? -2.445 -64.601 2.117 1.00 66.01 112 SER A O 1
ATOM 513 N N . THR A 1 116 ? -0.217 -64.293 1.960 1.00 56.61 113 THR A N 1
ATOM 514 C CA . THR A 1 116 ? 0.125 -65.711 2.082 1.00 55.39 113 THR A CA 1
ATOM 515 C C . THR A 1 116 ? 0.096 -66.122 3.555 1.00 58.28 113 THR A C 1
ATOM 516 O O . THR A 1 116 ? -0.547 -67.110 3.916 1.00 59.58 113 THR A O 1
ATOM 520 N N . VAL A 1 117 ? 0.798 -65.361 4.395 1.00 57.03 114 VAL A N 1
ATOM 521 C CA . VAL A 1 117 ? 0.740 -65.542 5.845 1.00 53.45 114 VAL A CA 1
ATOM 522 C C . VAL A 1 117 ? 0.187 -64.277 6.496 1.00 52.07 114 VAL A C 1
ATOM 523 O O . VAL A 1 117 ? 0.822 -63.220 6.472 1.00 48.02 114 VAL A O 1
ATOM 527 N N . LEU A 1 118 ? -1.013 -64.400 7.056 1.00 54.25 115 LEU A N 1
ATOM 528 C CA . LEU A 1 118 ? -1.676 -63.305 7.753 1.00 53.82 115 LEU A CA 1
ATOM 529 C C . LEU A 1 118 ? -1.591 -63.547 9.255 1.00 53.05 115 LEU A C 1
ATOM 530 O O . LEU A 1 118 ? -2.258 -64.429 9.797 1.00 51.07 115 LEU A O 1
ATOM 535 N N . VAL A 1 119 ? -0.746 -62.765 9.915 1.00 56.67 116 VAL A N 1
ATOM 536 C CA . VAL A 1 119 ? -0.581 -62.857 11.359 1.00 61.20 116 VAL A CA 1
ATOM 537 C C . VAL A 1 119 ? -1.534 -61.868 12.023 1.00 64.02 116 VAL A C 1
ATOM 538 O O . VAL A 1 119 ? -1.544 -60.683 11.683 1.00 67.31 116 VAL A O 1
ATOM 542 N N . ASN A 1 120 ? -2.341 -62.369 12.954 1.00 64.62 117 ASN A N 1
ATOM 543 C CA . ASN A 1 120 ? -3.290 -61.535 13.690 1.00 65.93 117 ASN A CA 1
ATOM 544 C C . ASN A 1 120 ? -3.386 -61.947 15.159 1.00 66.20 117 ASN A C 1
ATOM 545 O O . ASN A 1 120 ? -4.472 -61.9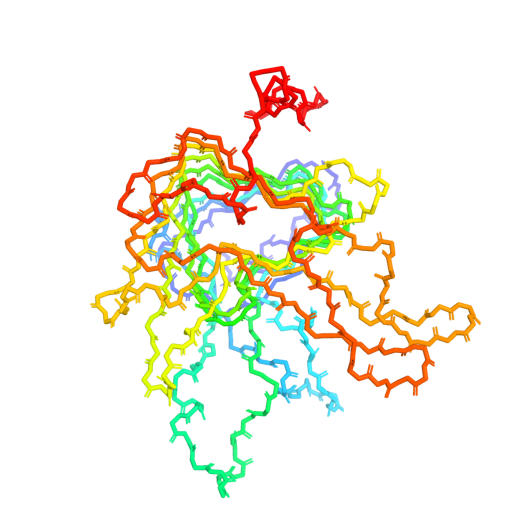90 15.739 1.00 68.99 117 ASN A O 1
ATOM 550 N N . ALA A 1 121 ? -2.231 -62.245 15.751 1.00 68.34 118 ALA A N 1
ATOM 551 C CA . ALA A 1 121 ? -2.144 -62.691 17.139 1.00 68.06 118 ALA A CA 1
ATOM 552 C C . ALA A 1 121 ? -0.803 -62.281 17.752 1.00 74.89 118 ALA A C 1
ATOM 553 O O . ALA A 1 121 ? 0.199 -62.187 17.039 1.00 80.32 118 ALA A O 1
ATOM 555 N N . PRO A 1 122 ? -0.777 -62.031 19.077 1.00 72.58 119 PRO A N 1
ATOM 556 C CA . PRO A 1 122 ? 0.472 -61.635 19.733 1.00 74.89 119 PRO A CA 1
ATOM 557 C C . PRO A 1 122 ? 1.490 -62.774 19.848 1.00 78.48 119 PRO A C 1
ATOM 558 O O . PRO A 1 122 ? 1.114 -63.947 19.812 1.00 80.78 119 PRO A O 1
ATOM 562 N N . ASN A 1 123 ? 2.766 -62.408 19.969 1.00 76.30 120 ASN A N 1
ATOM 563 C CA . ASN A 1 123 ? 3.871 -63.353 20.197 1.00 81.47 120 ASN A CA 1
ATOM 564 C C . ASN A 1 123 ? 4.138 -64.392 19.100 1.00 85.14 120 ASN A C 1
ATOM 565 O O . ASN A 1 123 ? 4.794 -65.412 19.347 1.00 77.72 120 ASN A O 1
ATOM 570 N N . PHE A 1 124 ? 3.639 -64.133 17.894 1.00 85.74 121 PHE A N 1
ATOM 571 C CA . PHE A 1 124 ? 3.991 -64.963 16.752 1.00 78.00 121 PHE A CA 1
ATOM 572 C C . PHE A 1 124 ? 5.439 -64.699 16.364 1.00 77.53 121 PHE A C 1
ATOM 573 O O . PHE A 1 124 ? 5.858 -63.546 16.249 1.00 80.62 121 PHE A O 1
ATOM 581 N N . THR A 1 125 ? 6.202 -65.772 16.174 1.00 75.97 122 THR A N 1
ATOM 582 C CA . THR A 1 125 ? 7.589 -65.651 15.735 1.00 70.96 122 THR A CA 1
ATOM 583 C C . THR A 1 125 ? 7.882 -66.607 14.578 1.00 71.81 122 THR A C 1
ATOM 584 O O . THR A 1 125 ? 7.376 -67.730 14.549 1.00 72.16 122 THR A O 1
ATOM 588 N N . ALA A 1 126 ? 8.692 -66.148 13.627 1.00 69.77 123 ALA A N 1
ATOM 589 C CA . ALA A 1 126 ? 9.099 -66.970 12.488 1.00 66.06 123 ALA A CA 1
ATOM 590 C C . ALA A 1 126 ? 10.618 -67.059 12.394 1.00 64.31 123 ALA A C 1
ATOM 591 O O . ALA A 1 126 ? 11.319 -66.044 12.460 1.00 60.13 123 ALA A O 1
ATOM 593 N N . GLU A 1 127 ? 11.113 -68.282 12.234 1.00 65.29 124 GLU A N 1
ATOM 594 C CA . GLU A 1 127 ? 12.541 -68.561 12.299 1.00 69.19 124 GLU A CA 1
ATOM 595 C C . GLU A 1 127 ? 12.981 -69.479 11.159 1.00 68.32 124 GLU A C 1
ATOM 596 O O . GLU A 1 127 ? 12.441 -70.574 10.990 1.00 68.92 124 GLU A O 1
ATOM 602 N N . ASN A 1 128 ? 13.957 -69.013 10.380 1.00 64.96 125 ASN A N 1
ATOM 603 C CA . ASN A 1 128 ? 14.551 -69.781 9.279 1.00 62.51 125 ASN A CA 1
ATOM 604 C C . ASN A 1 128 ? 13.578 -70.356 8.254 1.00 61.44 125 ASN A C 1
ATOM 605 O O . ASN A 1 128 ? 13.467 -71.574 8.107 1.00 64.26 125 ASN A O 1
ATOM 610 N N . LEU A 1 129 ? 12.890 -69.475 7.536 1.00 57.52 126 LEU A N 1
ATOM 611 C CA . LEU A 1 129 ? 11.987 -69.886 6.460 1.00 57.59 126 LEU A CA 1
ATOM 612 C C . LEU A 1 129 ? 11.673 -68.733 5.515 1.00 58.85 126 LEU A C 1
ATOM 613 O O . LEU A 1 129 ? 11.845 -67.565 5.867 1.00 60.42 126 LEU A O 1
ATOM 618 N N . THR A 1 130 ? 11.219 -69.071 4.312 1.00 57.86 127 THR A N 1
ATOM 619 C CA . THR A 1 130 ? 10.764 -68.076 3.352 1.00 56.02 127 THR A CA 1
ATOM 620 C C . THR A 1 130 ? 9.240 -68.045 3.306 1.00 54.13 127 THR A C 1
ATOM 621 O O . THR A 1 130 ? 8.588 -69.083 3.188 1.00 56.44 127 THR A O 1
ATOM 625 N N . ILE A 1 131 ? 8.686 -66.846 3.433 1.00 51.77 128 ILE A N 1
ATOM 626 C CA . ILE A 1 131 ? 7.288 -66.607 3.116 1.00 51.14 128 ILE A CA 1
ATOM 627 C C . ILE A 1 131 ? 7.280 -65.825 1.807 1.00 49.93 128 ILE A C 1
ATOM 628 O O . ILE A 1 131 ? 7.921 -64.776 1.699 1.00 49.89 128 ILE A O 1
ATOM 633 N N . ARG A 1 132 ? 6.579 -66.348 0.807 1.00 49.49 129 ARG A N 1
ATOM 634 C CA . ARG A 1 132 ? 6.548 -65.705 -0.502 1.00 53.47 129 ARG A CA 1
ATOM 635 C C . ARG A 1 132 ? 5.166 -65.690 -1.144 1.00 53.46 129 ARG A C 1
ATOM 636 O O . ARG A 1 132 ? 4.311 -66.516 -0.822 1.00 55.37 129 ARG A O 1
ATOM 644 N N . ASN A 1 133 ? 4.957 -64.737 -2.048 1.00 55.63 130 ASN A N 1
ATOM 645 C CA . ASN A 1 133 ? 3.767 -64.720 -2.889 1.00 61.44 130 ASN A CA 1
ATOM 646 C C . ASN A 1 133 ? 4.138 -65.129 -4.312 1.00 58.46 130 ASN A C 1
ATOM 647 O O . ASN A 1 133 ? 4.935 -64.459 -4.977 1.00 63.35 130 ASN A O 1
ATOM 652 N N . ASP A 1 134 ? 3.552 -66.232 -4.769 1.00 56.49 131 ASP A N 1
ATOM 653 C CA . ASP A 1 134 ? 3.926 -66.846 -6.042 1.00 57.59 131 ASP A CA 1
ATOM 654 C C . ASP A 1 134 ? 3.459 -66.079 -7.290 1.00 54.51 131 ASP A C 1
ATOM 655 O O . ASP A 1 134 ? 3.683 -66.531 -8.416 1.00 54.59 131 ASP A O 1
ATOM 660 N N . PHE A 1 135 ? 2.829 -64.921 -7.092 1.00 51.84 132 PHE A N 1
ATOM 661 C CA . PHE A 1 135 ? 2.335 -64.110 -8.208 1.00 49.48 132 PHE A CA 1
ATOM 662 C C . PHE A 1 135 ? 3.475 -63.609 -9.088 1.00 45.16 132 PHE A C 1
ATOM 663 O O . PHE A 1 135 ? 4.411 -62.977 -8.602 1.00 45.98 132 PHE A O 1
ATOM 671 N N . ASP A 1 136 ? 3.379 -63.897 -10.381 1.00 42.98 133 ASP A N 1
ATOM 672 C CA . ASP A 1 136 ? 4.405 -63.515 -11.346 1.00 45.58 133 ASP A CA 1
ATOM 673 C C . ASP A 1 136 ? 4.137 -62.119 -11.920 1.00 44.88 133 ASP A C 1
ATOM 674 O O . ASP A 1 136 ? 3.618 -61.978 -13.031 1.00 44.49 133 ASP A O 1
ATOM 679 N N . PHE A 1 137 ? 4.505 -61.097 -11.151 1.00 45.17 134 PHE A N 1
ATOM 680 C CA . PHE A 1 137 ? 4.330 -59.692 -11.541 1.00 47.81 134 PHE A CA 1
ATOM 681 C C . PHE A 1 137 ? 4.907 -59.367 -12.925 1.00 49.63 134 PHE A C 1
ATOM 682 O O . PHE A 1 137 ? 4.198 -58.782 -13.752 1.00 51.42 134 PHE A O 1
ATOM 690 N N . PRO A 1 138 ? 6.188 -59.733 -13.182 1.00 49.51 135 PRO A N 1
ATOM 691 C CA . PRO A 1 138 ? 6.802 -59.413 -14.475 1.00 50.37 135 PRO A CA 1
ATOM 692 C C . PRO A 1 138 ? 6.050 -60.006 -15.664 1.00 49.97 135 PRO A C 1
ATOM 693 O O . PRO A 1 138 ? 5.839 -59.310 -16.663 1.00 47.81 135 PRO A O 1
ATOM 697 N N . ALA A 1 139 ? 5.648 -61.273 -15.543 1.00 48.79 136 ALA A N 1
ATOM 698 C CA . ALA A 1 139 ? 4.910 -61.967 -16.597 1.00 47.63 136 ALA A CA 1
ATOM 699 C C . ALA A 1 139 ? 3.558 -61.321 -16.854 1.00 47.77 136 ALA A C 1
ATOM 700 O O . ALA A 1 139 ? 3.127 -61.215 -18.004 1.00 49.16 136 ALA A O 1
ATOM 702 N N . ASN A 1 140 ? 2.893 -60.894 -15.783 1.00 46.93 137 ASN A N 1
ATOM 703 C CA . ASN A 1 140 ? 1.613 -60.208 -15.910 1.00 45.85 137 ASN A CA 1
ATOM 704 C C . ASN A 1 140 ? 1.756 -58.892 -16.661 1.00 39.62 137 ASN A C 1
ATOM 705 O O . ASN A 1 140 ? 0.929 -58.567 -17.511 1.00 40.73 137 ASN A O 1
ATOM 710 N N . LYS A 1 141 ? 2.810 -58.142 -16.349 1.00 31.90 138 LYS A N 1
ATOM 711 C CA . LYS A 1 141 ? 3.095 -56.907 -17.071 1.00 19.98 138 LYS A CA 1
ATOM 712 C C . LYS A 1 141 ? 3.526 -57.181 -18.509 1.00 25.60 138 LYS A C 1
ATOM 713 O O . LYS A 1 141 ? 3.306 -56.344 -19.388 1.00 26.90 138 LYS A O 1
ATOM 719 N N . LYS A 1 142 ? 4.125 -58.352 -18.742 1.00 33.51 139 LYS A N 1
ATOM 720 C CA . LYS A 1 142 ? 4.500 -58.787 -20.095 1.00 39.47 139 LYS A CA 1
ATOM 721 C C . LYS A 1 142 ? 3.279 -59.081 -20.969 1.00 42.02 139 LYS A C 1
ATOM 722 O O . LYS A 1 142 ? 3.364 -59.011 -22.197 1.00 48.06 139 LYS A O 1
ATOM 725 N N . LYS A 1 143 ? 2.154 -59.409 -20.332 1.00 43.86 140 LYS A N 1
ATOM 726 C CA . LYS A 1 143 ? 0.897 -59.669 -21.041 1.00 48.22 140 LYS A CA 1
ATOM 727 C C . LYS A 1 143 ? 0.446 -58.441 -21.832 1.00 49.71 140 LYS A C 1
ATOM 728 O O . LYS A 1 143 ? 0.699 -57.302 -21.427 1.00 47.38 140 LYS A O 1
ATOM 733 N N . ALA A 1 144 ? -0.208 -58.683 -22.966 1.00 52.24 141 ALA A N 1
ATOM 734 C CA . ALA A 1 144 ? -0.735 -57.609 -23.803 1.00 54.03 141 ALA A CA 1
ATOM 735 C C . ALA A 1 144 ? -1.922 -56.942 -23.120 1.00 55.20 141 ALA A C 1
ATOM 736 O O . ALA A 1 144 ? -2.571 -57.542 -22.262 1.00 54.75 141 ALA A O 1
ATOM 738 N N . ASP A 1 145 ? -2.197 -55.698 -23.498 1.00 62.05 142 ASP A N 1
ATOM 739 C CA . ASP A 1 145 ? -3.358 -54.980 -22.979 1.00 67.06 142 ASP A CA 1
ATOM 740 C C . ASP A 1 145 ? -4.651 -55.645 -23.458 1.00 65.53 142 ASP A C 1
ATOM 741 O O . ASP A 1 145 ? -5.688 -55.571 -22.792 1.00 67.11 142 ASP A O 1
ATOM 746 N N . THR A 1 146 ? -4.562 -56.308 -24.608 1.00 61.12 143 THR A N 1
ATOM 747 C CA . THR A 1 146 ? -5.678 -57.048 -25.192 1.00 58.12 143 THR A CA 1
ATOM 748 C C . THR A 1 146 ? -5.928 -58.375 -24.469 1.00 58.01 143 THR A C 1
ATOM 749 O O . THR A 1 146 ? -6.997 -58.974 -24.615 1.00 57.12 143 THR A O 1
ATOM 753 N N . ASP A 1 147 ? -4.940 -58.818 -23.691 1.00 56.98 144 ASP A N 1
ATOM 754 C CA . ASP A 1 147 ? -4.992 -60.098 -22.979 1.00 56.99 144 ASP A CA 1
ATOM 755 C C . ASP A 1 147 ? -6.036 -60.074 -21.859 1.00 53.95 144 ASP A C 1
ATOM 756 O O . ASP A 1 147 ? -5.915 -59.285 -20.921 1.00 55.78 144 ASP A O 1
ATOM 761 N N . PRO A 1 148 ? -7.065 -60.940 -21.956 1.00 51.95 145 PRO A N 1
ATOM 762 C CA . PRO A 1 148 ? -8.157 -60.987 -20.977 1.00 51.59 145 PRO A CA 1
ATOM 763 C C . PRO A 1 148 ? -7.715 -61.422 -19.585 1.00 52.67 145 PRO A C 1
ATOM 764 O O . PRO A 1 148 ? -8.456 -61.227 -18.621 1.00 56.34 145 PRO A O 1
ATOM 768 N N . THR A 1 149 ? -6.524 -62.006 -19.482 1.00 52.44 146 THR A N 1
ATOM 769 C CA . THR A 1 149 ? -6.046 -62.556 -18.214 1.00 56.39 146 THR A CA 1
ATOM 770 C C . THR A 1 149 ? -5.099 -61.624 -17.439 1.00 57.60 146 THR A C 1
ATOM 771 O O . THR A 1 149 ? -4.734 -61.909 -16.294 1.00 59.04 146 THR A O 1
ATOM 775 N N . LYS A 1 150 ? -4.722 -60.508 -18.065 1.00 55.68 147 LYS A N 1
ATOM 776 C CA . LYS A 1 150 ? -3.894 -59.480 -17.426 1.00 51.66 147 LYS A CA 1
ATOM 777 C C . LYS A 1 150 ? -4.678 -58.763 -16.326 1.00 52.10 147 LYS A C 1
ATOM 778 O O . LYS A 1 150 ? -5.865 -58.476 -16.489 1.00 56.02 147 LYS A O 1
ATOM 784 N N . LEU A 1 151 ? -4.007 -58.480 -15.211 1.00 48.93 148 LEU A N 1
ATOM 785 C CA . LEU A 1 151 ? -4.645 -57.850 -14.053 1.00 47.97 148 LEU A CA 1
ATOM 786 C C . LEU A 1 151 ? -4.203 -56.401 -13.849 1.00 51.18 148 LEU A C 1
ATOM 787 O O . LEU A 1 151 ? -3.032 -56.069 -14.056 1.00 51.34 148 LEU A O 1
ATOM 792 N N . LYS A 1 152 ? -5.144 -55.548 -13.443 1.00 52.31 149 LYS A N 1
ATOM 793 C CA . LYS A 1 152 ? -4.835 -54.160 -13.087 1.00 51.04 149 LYS A CA 1
ATOM 794 C C . LYS A 1 152 ? -4.317 -54.090 -11.652 1.00 52.26 149 LYS A C 1
ATOM 795 O O . LYS A 1 152 ? -3.304 -53.439 -11.381 1.00 52.85 149 LYS A O 1
ATOM 797 N N . ASP A 1 153 ? -5.013 -54.772 -10.743 1.00 52.07 150 ASP A N 1
ATOM 798 C CA . ASP A 1 153 ? -4.601 -54.851 -9.343 1.00 54.42 150 ASP A CA 1
ATOM 799 C C . ASP A 1 153 ? -3.501 -55.896 -9.165 1.00 56.01 150 ASP A C 1
ATOM 800 O O . ASP A 1 153 ? -3.775 -57.092 -9.018 1.00 54.97 150 ASP A O 1
ATOM 805 N N . THR A 1 154 ? -2.256 -55.421 -9.166 1.00 54.38 151 THR A N 1
ATOM 806 C CA . THR A 1 154 ? -1.080 -56.287 -9.257 1.00 48.74 151 THR A CA 1
ATOM 807 C C . THR A 1 154 ? -0.345 -56.528 -7.937 1.00 51.72 151 THR A C 1
ATOM 808 O O . THR A 1 154 ? 0.672 -57.231 -7.913 1.00 52.30 151 THR A O 1
ATOM 812 N N . GLN A 1 155 ? -0.853 -55.959 -6.845 1.00 50.85 152 GLN A N 1
ATOM 813 C CA . GLN A 1 155 ? -0.233 -56.148 -5.527 1.00 52.42 152 GLN A CA 1
ATOM 814 C C . GLN A 1 155 ? -0.483 -57.541 -4.947 1.00 51.84 152 GLN A C 1
ATOM 815 O O . GLN A 1 155 ? -1.587 -58.081 -5.039 1.00 50.34 152 GLN A O 1
ATOM 821 N N . ALA A 1 156 ? 0.563 -58.112 -4.355 1.00 54.33 153 ALA A N 1
ATOM 822 C CA . ALA A 1 156 ? 0.535 -59.483 -3.861 1.00 53.31 153 ALA A CA 1
ATOM 823 C C . ALA A 1 156 ? 1.329 -59.607 -2.563 1.00 53.84 153 ALA A C 1
ATOM 824 O O . ALA A 1 156 ? 2.562 -59.672 -2.573 1.00 55.72 153 ALA A O 1
ATOM 826 N N . VAL A 1 157 ? 0.609 -59.639 -1.446 1.00 53.30 154 VAL A N 1
ATOM 827 C CA . VAL A 1 157 ? 1.226 -59.626 -0.122 1.00 53.03 154 VAL A CA 1
ATOM 828 C C . VAL A 1 157 ? 1.780 -60.994 0.261 1.00 55.41 154 VAL A C 1
ATOM 829 O O . VAL A 1 157 ? 1.082 -62.006 0.172 1.00 60.54 154 VAL A O 1
ATOM 833 N N . ALA A 1 158 ? 3.044 -61.015 0.675 1.00 53.43 155 ALA A N 1
ATOM 834 C CA . ALA A 1 158 ? 3.647 -62.215 1.238 1.00 54.21 155 ALA A CA 1
ATOM 835 C C . ALA A 1 158 ? 3.239 -62.346 2.702 1.00 52.04 155 ALA A C 1
ATOM 836 O O . ALA A 1 158 ? 2.646 -63.348 3.107 1.00 54.48 155 ALA A O 1
ATOM 838 N N . LEU A 1 159 ? 3.547 -61.316 3.485 1.00 50.60 156 LEU A N 1
ATOM 839 C CA . LEU A 1 159 ? 3.245 -61.314 4.907 1.00 50.26 156 LEU A CA 1
ATOM 840 C C . LEU A 1 159 ? 2.467 -60.065 5.284 1.00 51.26 156 LEU A C 1
ATOM 841 O O . LEU A 1 159 ? 2.920 -58.943 5.039 1.00 51.81 156 LEU A O 1
ATOM 846 N N . LEU A 1 160 ? 1.286 -60.274 5.860 1.00 55.32 157 LEU A N 1
ATOM 847 C CA . LEU A 1 160 ? 0.488 -59.191 6.421 1.00 53.56 157 LEU A CA 1
ATOM 848 C C . LEU A 1 160 ? 0.449 -59.327 7.935 1.00 54.00 157 LEU A C 1
ATOM 849 O O . LEU A 1 160 ? -0.047 -60.322 8.475 1.00 50.88 157 LEU A O 1
ATOM 854 N N . LEU A 1 161 ? 0.987 -58.318 8.610 1.00 57.23 158 LEU A N 1
ATOM 855 C CA . LEU A 1 161 ? 0.957 -58.253 10.060 1.00 63.13 158 LEU A CA 1
ATOM 856 C C . LEU A 1 161 ? -0.200 -57.352 10.491 1.00 65.18 158 LEU A C 1
ATOM 857 O O . LEU A 1 161 ? -0.102 -56.121 10.444 1.00 61.70 158 LEU A O 1
ATOM 862 N N . ALA A 1 162 ? -1.299 -57.988 10.896 1.00 65.35 159 ALA A N 1
ATOM 863 C CA . ALA A 1 162 ? -2.543 -57.294 11.230 1.00 65.33 159 ALA A CA 1
ATOM 864 C C . ALA A 1 162 ? -2.463 -56.541 12.557 1.00 68.68 159 ALA A C 1
ATOM 865 O O . ALA A 1 162 ? -1.417 -56.520 13.205 1.00 67.88 159 ALA A O 1
ATOM 867 N N . GLU A 1 163 ? -3.578 -55.929 12.951 1.00 74.41 160 GLU A N 1
ATOM 868 C CA . GLU A 1 163 ? -3.640 -55.071 14.141 1.00 74.20 160 GLU A CA 1
ATOM 869 C C . GLU A 1 163 ? -3.315 -55.773 15.460 1.00 70.89 160 GLU A C 1
ATOM 870 O O . GLU A 1 163 ? -2.781 -55.150 16.377 1.00 70.73 160 GLU A O 1
ATOM 876 N N . ASN A 1 164 ? -3.630 -57.065 15.545 1.00 73.62 161 ASN A N 1
ATOM 877 C CA . ASN A 1 164 ? -3.346 -57.857 16.746 1.00 75.73 161 ASN A CA 1
ATOM 878 C C . ASN A 1 164 ? -1.999 -58.580 16.720 1.00 77.82 161 ASN A C 1
ATOM 879 O O . ASN A 1 164 ? -1.626 -59.239 17.693 1.00 75.30 161 ASN A O 1
ATOM 884 N N . SER A 1 165 ? -1.272 -58.448 15.612 1.00 79.60 162 SER A N 1
ATOM 885 C CA . SER A 1 165 ? 0.053 -59.055 15.484 1.00 80.09 162 SER A CA 1
ATOM 886 C C . SER A 1 165 ? 1.099 -58.263 16.275 1.00 79.03 162 SER A C 1
ATOM 887 O O . SER A 1 165 ? 1.946 -57.566 15.705 1.00 77.15 162 SER A O 1
ATOM 890 N N . ASP A 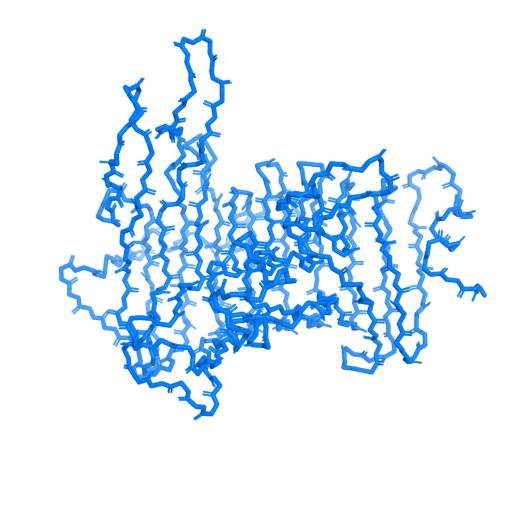1 166 ? 1.018 -58.375 17.597 1.00 77.60 163 ASP A N 1
ATOM 891 C CA . ASP A 1 166 ? 1.955 -57.712 18.490 1.00 75.63 163 ASP A CA 1
ATOM 892 C C . ASP A 1 166 ? 3.124 -58.639 18.815 1.00 74.80 163 ASP A C 1
ATOM 893 O O . ASP A 1 166 ? 2.974 -59.866 18.814 1.00 75.79 163 ASP A O 1
ATOM 898 N N . LYS A 1 167 ? 4.286 -58.043 19.082 1.00 68.99 164 LYS A N 1
ATOM 899 C CA . LYS A 1 167 ? 5.512 -58.787 19.377 1.00 65.28 164 LYS A CA 1
ATOM 900 C C . LYS A 1 167 ? 5.839 -59.839 18.297 1.00 69.80 164 LYS A C 1
ATOM 901 O O . LYS A 1 167 ? 6.193 -60.984 18.605 1.00 61.20 164 LYS A O 1
ATOM 903 N N . ALA A 1 168 ? 5.708 -59.430 17.034 1.00 68.96 165 ALA A N 1
ATOM 904 C CA . ALA A 1 168 ? 6.033 -60.279 15.887 1.00 67.45 165 ALA A CA 1
ATOM 905 C C . ALA A 1 168 ? 7.547 -60.350 15.710 1.00 64.45 165 ALA A C 1
ATOM 906 O O . ALA A 1 168 ? 8.191 -59.346 15.412 1.00 64.79 165 ALA A O 1
ATOM 907 N N . ARG A 1 169 ? 8.108 -61.542 15.890 1.00 64.59 166 ARG A N 1
ATOM 908 C CA . ARG A 1 169 ? 9.557 -61.717 15.938 1.00 65.55 166 ARG A CA 1
ATOM 909 C C . ARG A 1 169 ? 10.038 -62.530 14.738 1.00 62.29 166 ARG A C 1
ATOM 910 O O . ARG A 1 169 ? 9.506 -63.604 14.459 1.00 67.55 166 ARG A O 1
ATOM 918 N N . PHE A 1 170 ? 11.039 -62.018 14.023 1.00 59.96 167 PHE A N 1
ATOM 919 C CA . PHE A 1 170 ? 11.470 -62.646 12.770 1.00 60.82 167 PHE A CA 1
ATOM 920 C C . PHE A 1 170 ? 12.983 -62.861 12.639 1.00 58.78 167 PHE A C 1
ATOM 921 O O . PHE A 1 170 ? 13.702 -62.014 12.091 1.00 61.79 167 PHE A O 1
ATOM 929 N N . LYS A 1 171 ? 13.446 -64.008 13.135 1.00 54.02 168 LYS A N 1
ATOM 930 C CA . LYS A 1 171 ? 14.859 -64.391 13.074 1.00 51.06 168 LYS A CA 1
ATOM 931 C C . LYS A 1 171 ? 15.157 -65.107 11.755 1.00 51.29 168 LYS A C 1
ATOM 932 O O . LYS A 1 171 ? 14.542 -66.135 11.451 1.00 50.23 168 LYS A O 1
ATOM 937 N N . ALA A 1 172 ? 16.098 -64.553 10.985 1.00 52.04 169 ALA A N 1
ATOM 938 C CA . ALA A 1 172 ? 16.543 -65.108 9.692 1.00 52.98 169 ALA A CA 1
ATOM 939 C C . ALA A 1 172 ? 15.411 -65.605 8.782 1.00 58.74 169 ALA A C 1
ATOM 940 O O . ALA A 1 172 ? 15.188 -66.810 8.653 1.00 62.61 169 ALA A O 1
ATOM 942 N N . VAL A 1 173 ? 14.704 -64.670 8.153 1.00 64.07 170 VAL A N 1
ATOM 943 C CA . VAL A 1 173 ? 13.544 -64.999 7.325 1.00 58.39 170 VAL A CA 1
ATOM 944 C C . VAL A 1 173 ? 13.618 -64.247 5.998 1.00 58.57 170 VAL A C 1
ATOM 945 O O . VAL A 1 173 ? 13.941 -63.059 5.973 1.00 63.20 170 VAL A O 1
ATOM 949 N N . LYS A 1 174 ? 13.334 -64.942 4.899 1.00 55.85 171 LYS A N 1
ATOM 950 C CA . LYS A 1 174 ? 13.213 -64.287 3.601 1.00 55.92 171 LYS A CA 1
ATOM 951 C C . LYS A 1 174 ? 11.754 -64.002 3.288 1.00 53.62 171 LYS A C 1
ATOM 952 O O . LYS A 1 174 ? 10.885 -64.849 3.503 1.00 53.06 171 LYS A O 1
ATOM 958 N N . LEU A 1 175 ? 11.496 -62.798 2.790 1.00 53.83 172 LEU A N 1
ATOM 959 C CA . LEU A 1 175 ? 10.176 -62.422 2.306 1.00 51.91 172 LEU A CA 1
ATOM 960 C C . LEU A 1 175 ? 10.265 -62.060 0.827 1.00 50.36 172 LEU A C 1
ATOM 961 O O . LEU A 1 175 ? 10.811 -61.014 0.465 1.00 49.83 172 LEU A O 1
ATOM 966 N N . GLU A 1 176 ? 9.745 -62.948 -0.018 1.00 52.21 173 GLU A N 1
ATOM 967 C CA . GLU A 1 176 ? 9.738 -62.751 -1.467 1.00 51.50 173 GLU A CA 1
ATOM 968 C C . GLU A 1 176 ? 8.436 -62.142 -1.952 1.00 46.63 173 GLU A C 1
ATOM 969 O O . GLU A 1 176 ? 7.350 -62.600 -1.588 1.00 46.56 173 GLU A O 1
ATOM 975 N N . GLY A 1 177 ? 8.557 -61.122 -2.793 1.00 44.08 174 GLY A N 1
ATOM 976 C CA . GLY A 1 177 ? 7.405 -60.484 -3.419 1.00 45.24 174 GLY A CA 1
ATOM 977 C C . GLY A 1 177 ? 7.827 -59.512 -4.500 1.00 49.40 174 GLY A C 1
ATOM 978 O O . GLY A 1 177 ? 9.014 -59.385 -4.805 1.00 53.42 174 GLY A O 1
ATOM 979 N N . TYR A 1 178 ? 6.850 -58.830 -5.087 1.00 51.46 175 TYR A N 1
ATOM 980 C CA . TYR A 1 178 ? 7.128 -57.810 -6.090 1.00 52.99 175 TYR A CA 1
ATOM 981 C C . TYR A 1 178 ? 6.487 -56.488 -5.699 1.00 54.73 175 TYR A C 1
ATOM 982 O O . TYR A 1 178 ? 7.186 -55.519 -5.398 1.00 55.11 175 TYR A O 1
ATOM 991 N N . GLN A 1 179 ? 5.158 -56.456 -5.700 1.00 55.38 176 GLN A N 1
ATOM 992 C CA . GLN A 1 179 ? 4.420 -55.290 -5.239 1.00 50.75 176 GLN A CA 1
ATOM 993 C C . GLN A 1 179 ? 3.752 -55.600 -3.906 1.00 47.55 176 GLN A C 1
ATOM 994 O O . GLN A 1 179 ? 3.102 -56.638 -3.761 1.00 52.35 176 GLN A O 1
ATOM 1000 N N . ASP A 1 180 ? 3.932 -54.698 -2.941 1.00 46.10 177 ASP A N 1
ATOM 1001 C CA . ASP A 1 180 ? 3.301 -54.787 -1.618 1.00 47.98 177 ASP A CA 1
ATOM 1002 C C . ASP A 1 180 ? 3.648 -56.071 -0.853 1.00 45.11 177 ASP A C 1
ATOM 1003 O O . ASP A 1 180 ? 2.756 -56.744 -0.338 1.00 46.10 177 ASP A O 1
ATOM 1008 N N . THR A 1 181 ? 4.938 -56.397 -0.771 1.00 42.48 178 THR A N 1
ATOM 1009 C CA . THR A 1 181 ? 5.392 -57.652 -0.150 1.00 41.68 178 THR A CA 1
ATOM 1010 C C . THR A 1 181 ? 5.038 -57.749 1.336 1.00 42.37 178 THR A C 1
ATOM 1011 O O . THR A 1 181 ? 4.431 -58.732 1.776 1.00 43.28 178 THR A O 1
ATOM 1015 N N . LEU A 1 182 ? 5.422 -56.729 2.098 1.00 41.35 179 LEU A N 1
ATOM 1016 C CA . LEU A 1 182 ? 5.193 -56.715 3.534 1.00 43.00 179 LEU A CA 1
ATOM 1017 C C . LEU A 1 182 ? 4.222 -55.611 3.919 1.00 44.02 179 LEU A C 1
ATOM 1018 O O . LEU A 1 182 ? 4.422 -54.446 3.570 1.00 42.32 179 LEU A O 1
ATOM 1023 N N . TYR A 1 183 ? 3.177 -55.997 4.648 1.00 48.61 180 TYR A N 1
ATOM 1024 C CA . TYR A 1 183 ? 2.109 -55.089 5.055 1.00 51.40 180 TYR A CA 1
ATOM 1025 C C . TYR A 1 183 ? 1.898 -55.140 6.567 1.00 54.12 180 TYR A C 1
ATOM 1026 O O . TYR A 1 183 ? 1.613 -56.198 7.129 1.00 52.90 180 TYR A O 1
ATOM 1035 N N . SER A 1 184 ? 2.058 -53.988 7.215 1.00 57.28 181 SER A N 1
ATOM 1036 C CA . SER A 1 184 ? 1.808 -53.856 8.648 1.00 58.89 181 SER A CA 1
ATOM 1037 C C . SER A 1 184 ? 0.707 -52.839 8.906 1.00 58.01 181 SER A C 1
ATOM 1038 O O . SER A 1 184 ? 0.570 -51.859 8.174 1.00 59.76 181 SER A O 1
ATOM 1041 N N . LYS A 1 185 ? -0.074 -53.079 9.954 1.00 59.91 182 LYS A N 1
ATOM 1042 C CA . LYS A 1 185 ? -1.182 -52.198 10.308 1.00 58.08 182 LYS A CA 1
ATOM 1043 C C . LYS A 1 185 ? -1.003 -51.646 11.718 1.00 58.01 182 LYS A C 1
ATOM 1044 O O . LYS A 1 185 ? -0.311 -52.252 12.538 1.00 58.82 182 LYS A O 1
ATOM 1050 N N . THR A 1 186 ? -1.624 -50.497 11.992 1.00 58.01 183 THR A N 1
ATOM 1051 C CA . THR A 1 186 ? -1.583 -49.883 13.323 1.00 54.12 183 THR A CA 1
ATOM 1052 C C . THR A 1 186 ? -1.903 -50.937 14.380 1.00 56.54 183 THR A C 1
ATOM 1053 O O . THR A 1 186 ? -2.870 -51.693 14.246 1.00 57.53 183 THR A O 1
ATOM 1057 N N . GLY A 1 187 ? -1.072 -50.992 15.415 1.00 54.22 184 GLY A N 1
ATOM 1058 C CA . GLY A 1 187 ? -1.217 -51.985 16.470 1.00 56.12 184 GLY A CA 1
ATOM 1059 C C . GLY A 1 187 ? -0.138 -53.041 16.381 1.00 61.02 184 GLY A C 1
ATOM 1060 O O . GLY A 1 187 ? 0.289 -53.586 17.401 1.00 60.69 184 GLY A O 1
ATOM 1061 N N . SER A 1 188 ? 0.302 -53.326 15.156 1.00 62.80 185 SER A N 1
ATOM 1062 C CA . SER A 1 188 ? 1.352 -54.310 14.917 1.00 62.99 185 SER A CA 1
ATOM 1063 C C . SER A 1 188 ? 2.711 -53.774 15.328 1.00 62.75 185 SER A C 1
ATOM 1064 O O . SER A 1 188 ? 3.127 -52.698 14.894 1.00 60.23 185 SER A O 1
ATOM 1067 N N . ARG A 1 189 ? 3.389 -54.537 16.177 1.00 63.57 186 ARG A N 1
ATOM 1068 C CA . ARG A 1 189 ? 4.747 -54.223 16.593 1.00 65.73 186 ARG A CA 1
ATOM 1069 C C . ARG A 1 189 ? 5.624 -55.436 16.325 1.00 64.24 186 ARG A C 1
ATOM 1070 O O . ARG A 1 189 ? 5.436 -56.494 16.931 1.00 62.15 186 ARG A O 1
ATOM 1078 N N . SER A 1 190 ? 6.561 -55.278 15.391 1.00 63.91 187 SER A N 1
ATOM 1079 C CA . SER A 1 190 ? 7.375 -56.393 14.912 1.00 62.55 187 SER A CA 1
ATOM 1080 C C . SER A 1 190 ? 8.869 -56.085 14.873 1.00 62.35 187 SER A C 1
ATOM 1081 O O . SER A 1 190 ? 9.273 -54.933 14.694 1.00 62.85 187 SER A O 1
ATOM 1084 N N . TYR A 1 191 ? 9.676 -57.132 15.030 1.00 64.97 188 TYR A N 1
ATOM 1085 C CA . TYR A 1 191 ? 11.130 -57.017 14.988 1.00 65.69 188 TYR A CA 1
ATOM 1086 C C . TYR A 1 191 ? 11.760 -58.019 14.021 1.00 65.46 188 TYR A C 1
ATOM 1087 O O . TYR A 1 191 ? 11.662 -59.238 14.207 1.00 64.83 188 TYR A O 1
ATOM 1096 N N . PHE A 1 192 ? 12.410 -57.481 12.994 1.00 60.07 189 PHE A N 1
ATOM 1097 C CA . PHE A 1 192 ? 13.026 -58.274 11.940 1.00 62.57 189 PHE A CA 1
ATOM 1098 C C . PHE A 1 192 ? 14.544 -58.226 12.080 1.00 55.07 189 PHE A C 1
ATOM 1099 O O . PHE A 1 192 ? 15.153 -57.172 11.897 1.00 62.38 189 PHE A O 1
ATOM 1107 N N . SER A 1 193 ? 15.155 -59.361 12.410 1.00 52.96 190 SER A N 1
ATOM 1108 C CA . SER A 1 193 ? 16.613 -59.437 12.499 1.00 53.59 190 SER A CA 1
ATOM 1109 C C . SER A 1 193 ? 17.191 -60.452 11.516 1.00 50.54 190 SER A C 1
ATOM 1110 O O . SER A 1 193 ? 16.611 -61.524 11.310 1.00 54.71 190 SER A O 1
ATOM 1113 N N . ASP A 1 194 ? 18.332 -60.095 10.917 1.00 45.32 191 ASP A N 1
ATOM 1114 C CA . ASP A 1 194 ? 19.067 -60.954 9.967 1.00 47.34 191 ASP A CA 1
ATOM 1115 C C . ASP A 1 194 ? 18.156 -61.583 8.912 1.00 45.04 191 ASP A C 1
ATOM 1116 O O . ASP A 1 194 ? 18.244 -62.777 8.611 1.00 47.95 191 ASP A O 1
ATOM 1121 N N . CYS A 1 195 ? 17.300 -60.743 8.344 1.00 48.66 192 CYS A N 1
ATOM 1122 C CA . CYS A 1 195 ? 16.184 -61.167 7.517 1.00 49.66 192 CYS A CA 1
ATOM 1123 C C . CYS A 1 195 ? 16.321 -60.574 6.109 1.00 47.63 192 CYS A C 1
ATOM 1124 O O . CYS A 1 195 ? 17.120 -59.660 5.893 1.00 48.43 192 CYS A O 1
ATOM 1127 N N . GLU A 1 196 ? 15.552 -61.091 5.155 1.00 45.82 193 GLU A N 1
ATOM 1128 C CA . GLU A 1 196 ? 15.589 -60.565 3.792 1.00 47.40 193 GLU A CA 1
ATOM 1129 C C . GLU A 1 196 ? 14.203 -60.219 3.263 1.00 47.52 193 GLU A C 1
ATOM 1130 O O . GLU A 1 196 ? 13.255 -60.988 3.426 1.00 51.19 193 GLU A O 1
ATOM 1136 N N . ILE A 1 197 ? 14.098 -59.052 2.632 1.00 46.59 194 ILE A N 1
ATOM 1137 C CA . ILE A 1 197 ? 12.847 -58.601 2.031 1.00 45.52 194 ILE A CA 1
ATOM 1138 C C . ILE A 1 197 ? 13.107 -58.093 0.615 1.00 43.95 194 ILE A C 1
ATOM 1139 O O . ILE A 1 197 ? 13.956 -57.225 0.401 1.00 42.38 194 ILE A O 1
ATOM 1144 N N . SER A 1 198 ? 12.371 -58.649 -0.344 1.00 45.62 195 SER A N 1
ATOM 1145 C CA . SER A 1 198 ? 12.496 -58.271 -1.749 1.00 46.01 195 SER A CA 1
ATOM 1146 C C . SER A 1 198 ? 11.180 -57.738 -2.312 1.00 45.79 195 SER A C 1
ATOM 1147 O O . SER A 1 198 ? 10.104 -58.030 -1.790 1.00 46.66 195 SER A O 1
ATOM 1150 N N . GLY A 1 199 ? 11.283 -56.956 -3.382 1.00 46.32 196 GLY A N 1
ATOM 1151 C CA . GLY A 1 199 ? 10.132 -56.318 -4.016 1.00 47.79 196 GLY A CA 1
ATOM 1152 C C . GLY A 1 199 ? 10.563 -55.048 -4.723 1.00 47.90 196 GLY A C 1
ATOM 1153 O O . GLY A 1 199 ? 11.742 -54.692 -4.698 1.00 48.68 196 GLY A O 1
ATOM 1154 N N . HIS A 1 200 ? 9.619 -54.363 -5.361 1.00 47.42 197 HIS A N 1
ATOM 1155 C CA . HIS A 1 200 ? 9.923 -53.086 -6.005 1.00 47.68 197 HIS A CA 1
ATOM 1156 C C . HIS A 1 200 ? 8.977 -51.972 -5.647 1.00 47.68 197 HIS A C 1
ATOM 1157 O O . HIS A 1 200 ? 9.406 -50.932 -5.149 1.00 47.07 197 HIS A O 1
ATOM 1164 N N . VAL A 1 201 ? 7.685 -52.181 -5.882 1.00 47.15 198 VAL A N 1
ATOM 1165 C CA . VAL A 1 201 ? 6.682 -51.151 -5.627 1.00 47.70 198 VAL A CA 1
ATOM 1166 C C . VAL A 1 201 ? 6.087 -51.299 -4.227 1.00 47.94 198 VAL A C 1
ATOM 1167 O O . VAL A 1 201 ? 5.384 -52.275 -3.940 1.00 47.56 198 VAL A O 1
ATOM 1171 N N . ASP A 1 202 ? 6.394 -50.324 -3.368 1.00 48.37 199 ASP A N 1
ATOM 1172 C CA . ASP A 1 202 ? 5.879 -50.237 -1.993 1.00 47.08 199 ASP A CA 1
ATOM 1173 C C . ASP A 1 202 ? 5.946 -51.564 -1.241 1.00 46.74 199 ASP A C 1
ATOM 1174 O O . ASP A 1 202 ? 4.980 -51.949 -0.582 1.00 47.58 199 ASP A O 1
ATOM 1179 N N . PHE A 1 203 ? 7.074 -52.264 -1.329 1.00 47.41 200 PHE A N 1
ATOM 1180 C CA . PHE A 1 203 ? 7.120 -53.638 -0.817 1.00 49.51 200 PHE A CA 1
ATOM 1181 C C . PHE A 1 203 ? 7.226 -53.779 0.705 1.00 47.56 200 PHE A C 1
ATOM 1182 O O . PHE A 1 203 ? 6.941 -54.842 1.255 1.00 44.75 200 PHE A O 1
ATOM 1190 N N . ILE A 1 204 ? 7.616 -52.698 1.374 1.00 49.51 201 ILE A N 1
ATOM 1191 C CA . ILE A 1 204 ? 7.440 -52.584 2.821 1.00 53.13 201 ILE A CA 1
ATOM 1192 C C . ILE A 1 204 ? 6.552 -51.368 3.077 1.00 52.03 201 ILE A C 1
ATOM 1193 O O . ILE A 1 204 ? 7.017 -50.228 3.048 1.00 53.33 201 ILE A O 1
ATOM 1198 N N . PHE A 1 205 ? 5.268 -51.619 3.311 1.00 49.57 202 PHE A N 1
ATOM 1199 C CA . PHE A 1 205 ? 4.288 -50.544 3.440 1.00 48.91 202 PHE A CA 1
ATOM 1200 C C . PHE A 1 205 ? 3.323 -50.773 4.598 1.00 47.85 202 PHE A C 1
ATOM 1201 O O . PHE A 1 205 ? 3.080 -51.913 4.997 1.00 51.21 202 PHE A O 1
ATOM 1209 N N . GLY A 1 206 ? 2.780 -49.686 5.135 1.00 47.94 203 GLY A N 1
ATOM 1210 C CA . GLY A 1 206 ? 1.772 -49.786 6.180 1.00 52.35 203 GLY A CA 1
ATOM 1211 C C . GLY A 1 206 ? 1.950 -48.875 7.379 1.00 55.27 203 GLY A C 1
ATOM 1212 O O . GLY A 1 206 ? 2.790 -47.970 7.382 1.00 53.71 203 GLY A O 1
ATOM 1213 N N . SER A 1 207 ? 1.151 -49.139 8.408 1.00 58.01 204 SER A N 1
ATOM 1214 C CA . SER A 1 207 ? 1.022 -48.241 9.545 1.00 60.35 204 SER A CA 1
ATOM 1215 C C . SER A 1 207 ? 1.889 -48.648 10.729 1.00 64.98 204 SER A C 1
ATOM 1216 O O . SER A 1 207 ? 2.667 -47.839 11.236 1.00 78.40 204 SER A O 1
ATOM 1219 N N . GLY A 1 208 ? 1.755 -49.903 11.153 1.00 61.84 205 GLY A N 1
ATOM 1220 C CA . GLY A 1 208 ? 2.368 -50.394 12.388 1.00 63.90 205 GLY A CA 1
ATOM 1221 C C . GLY A 1 208 ? 3.869 -50.227 12.532 1.00 63.15 205 GLY A C 1
ATOM 1222 O O . GLY A 1 208 ? 4.580 -49.974 11.556 1.00 66.37 205 GLY A O 1
ATOM 1223 N N . ILE A 1 209 ? 4.343 -50.368 13.768 1.00 60.78 206 ILE A N 1
ATOM 1224 C CA . ILE A 1 209 ? 5.769 -50.313 14.074 1.00 58.25 206 ILE A CA 1
ATOM 1225 C C . ILE A 1 209 ? 6.448 -51.586 13.581 1.00 55.36 206 ILE A C 1
ATOM 1226 O O . ILE A 1 209 ? 6.139 -52.687 14.040 1.00 56.35 206 ILE A O 1
ATOM 1231 N N . THR A 1 210 ? 7.357 -51.428 12.625 1.00 52.68 207 THR A N 1
ATOM 1232 C CA . THR A 1 210 ? 8.129 -52.548 12.096 1.00 55.28 207 THR A CA 1
ATOM 1233 C C . THR A 1 210 ? 9.602 -52.156 11.996 1.00 56.88 207 THR A C 1
ATOM 1234 O O . THR A 1 210 ? 9.977 -51.285 11.203 1.00 54.83 207 THR A O 1
ATOM 1238 N N . VAL A 1 211 ? 10.427 -52.799 12.817 1.00 56.26 208 VAL A N 1
ATOM 1239 C CA . VAL A 1 211 ? 11.850 -52.485 12.891 1.00 56.67 208 VAL A CA 1
ATOM 1240 C C . VAL A 1 211 ? 12.678 -53.566 12.204 1.00 56.66 208 VAL A C 1
ATOM 1241 O O . VAL A 1 211 ? 12.378 -54.757 12.310 1.00 56.26 208 VAL A O 1
ATOM 1245 N N . PHE A 1 212 ? 13.715 -53.131 11.494 1.00 57.20 209 PHE A N 1
ATOM 1246 C CA . PHE A 1 212 ? 14.613 -54.031 10.784 1.00 58.87 209 PHE A CA 1
ATOM 1247 C C . PHE A 1 212 ? 16.043 -53.827 11.272 1.00 58.89 209 PHE A C 1
ATOM 1248 O O . PHE A 1 212 ? 16.613 -52.745 11.119 1.00 56.92 209 PHE A O 1
ATOM 1256 N N . ASP A 1 213 ? 16.612 -54.870 11.871 1.00 57.10 210 ASP A N 1
ATOM 1257 C CA . ASP A 1 213 ? 17.985 -54.823 12.352 1.00 57.57 210 ASP A CA 1
ATOM 1258 C C . ASP A 1 213 ? 18.873 -55.740 11.523 1.00 55.57 210 ASP A C 1
ATOM 1259 O O . ASP A 1 213 ? 18.613 -56.942 11.416 1.00 53.50 210 ASP A O 1
ATOM 1264 N N . ASN A 1 214 ? 19.919 -55.152 10.942 1.00 55.65 211 ASN A N 1
ATOM 1265 C CA . ASN A 1 214 ? 20.870 -55.862 10.083 1.00 57.99 211 ASN A CA 1
ATOM 1266 C C . ASN A 1 214 ? 20.164 -56.794 9.102 1.00 55.91 211 ASN A C 1
ATOM 1267 O O . ASN A 1 214 ? 20.443 -57.994 9.051 1.00 56.95 211 ASN A O 1
ATOM 1272 N N . CYS A 1 215 ? 19.232 -56.223 8.342 1.00 55.27 212 CYS A N 1
ATOM 1273 C CA . CYS A 1 215 ? 18.455 -56.973 7.361 1.00 53.43 212 CYS A CA 1
ATOM 1274 C C . CYS A 1 215 ? 18.777 -56.538 5.931 1.00 52.14 212 CYS A C 1
ATOM 1275 O O . CYS A 1 215 ? 19.321 -55.455 5.709 1.00 53.21 212 CYS A O 1
ATOM 1278 N N . ASN A 1 216 ? 18.458 -57.399 4.968 1.00 49.65 213 ASN A N 1
ATOM 1279 C CA . ASN A 1 216 ? 18.744 -57.128 3.562 1.00 47.04 213 ASN A CA 1
ATOM 1280 C C . ASN A 1 216 ? 17.482 -56.758 2.790 1.00 44.20 213 ASN A C 1
ATOM 1281 O O . ASN A 1 216 ? 16.579 -57.582 2.619 1.00 47.05 213 ASN A O 1
ATOM 1286 N N . ILE A 1 217 ? 17.428 -55.513 2.331 1.00 40.09 214 ILE A N 1
ATOM 1287 C CA . ILE A 1 217 ? 16.255 -54.996 1.636 1.00 40.89 214 ILE A CA 1
ATOM 1288 C C . ILE A 1 217 ? 16.531 -54.905 0.134 1.00 40.59 214 ILE A C 1
ATOM 1289 O O . ILE A 1 217 ? 17.192 -53.972 -0.338 1.00 39.12 214 ILE A O 1
ATOM 1294 N N . VAL A 1 218 ? 16.008 -55.884 -0.602 1.00 41.90 215 VAL A N 1
ATOM 1295 C CA . VAL A 1 218 ? 16.300 -56.052 -2.027 1.00 43.03 215 VAL A CA 1
ATOM 1296 C C . VAL A 1 218 ? 15.298 -55.329 -2.929 1.00 44.49 215 VAL A C 1
ATOM 1297 O O . VAL A 1 218 ? 14.085 -55.452 -2.750 1.00 45.60 215 VAL A O 1
ATOM 1301 N N . ALA A 1 219 ? 15.823 -54.582 -3.898 1.00 43.38 216 ALA A N 1
ATOM 1302 C CA . ALA A 1 219 ? 15.005 -53.915 -4.904 1.00 43.97 216 ALA A CA 1
ATOM 1303 C C . ALA A 1 219 ? 14.987 -54.740 -6.190 1.00 46.94 216 ALA A C 1
ATOM 1304 O O . ALA A 1 219 ? 16.029 -54.941 -6.814 1.00 48.35 216 ALA A O 1
ATOM 1306 N N . ARG A 1 220 ? 13.804 -55.217 -6.577 1.00 48.56 217 ARG A N 1
ATOM 1307 C CA . ARG A 1 220 ? 13.664 -56.099 -7.742 1.00 49.29 217 ARG A CA 1
ATOM 1308 C C . ARG A 1 220 ? 13.732 -55.350 -9.074 1.00 49.43 217 ARG A C 1
ATOM 1309 O O . ARG A 1 220 ? 13.325 -54.189 -9.167 1.00 50.78 217 ARG A O 1
ATOM 1317 N N . ASP A 1 221 ? 14.237 -56.038 -10.098 1.00 51.62 218 ASP A N 1
ATOM 1318 C CA . ASP A 1 221 ? 14.369 -55.487 -11.448 1.00 50.21 218 ASP A CA 1
ATOM 1319 C C . ASP A 1 221 ? 13.048 -55.564 -12.203 1.00 48.93 218 ASP A C 1
ATOM 1320 O O . ASP A 1 221 ? 12.221 -56.435 -11.934 1.00 47.30 218 ASP A O 1
ATOM 1325 N N . ARG A 1 222 ? 12.860 -54.642 -13.143 1.00 52.34 219 ARG A N 1
ATOM 1326 C CA . ARG A 1 222 ? 11.647 -54.578 -13.957 1.00 54.35 219 ARG A CA 1
ATOM 1327 C C . ARG A 1 222 ? 11.972 -54.346 -15.431 1.00 55.43 219 ARG A C 1
ATOM 1328 O O . ARG A 1 222 ? 12.790 -53.487 -15.775 1.00 55.91 219 ARG A O 1
ATOM 1336 N N . SER A 1 223 ? 11.319 -55.115 -16.297 1.00 51.35 220 SER A N 1
ATOM 1337 C CA . SER A 1 223 ? 11.517 -54.992 -17.739 1.00 50.18 220 SER A CA 1
ATOM 1338 C C . SER A 1 223 ? 10.411 -54.156 -18.389 1.00 54.61 220 SER A C 1
ATOM 1339 O O . SER A 1 223 ? 10.464 -53.853 -19.584 1.00 51.41 220 SER A O 1
ATOM 1342 N N . ASP A 1 224 ? 9.423 -53.776 -17.581 1.00 61.52 221 ASP A N 1
ATOM 1343 C CA . ASP A 1 224 ? 8.215 -53.098 -18.059 1.00 62.48 221 ASP A CA 1
ATOM 1344 C C . ASP A 1 224 ? 8.433 -51.628 -18.421 1.00 57.31 221 ASP A C 1
ATOM 1345 O O . ASP A 1 224 ? 7.976 -51.158 -19.463 1.00 61.38 221 ASP A O 1
ATOM 1347 N N . ILE A 1 225 ? 9.152 -50.917 -17.563 1.00 52.49 222 ILE A N 1
ATOM 1348 C CA . ILE A 1 225 ? 9.076 -49.465 -17.529 1.00 45.37 222 ILE A CA 1
ATOM 1349 C C . ILE A 1 225 ? 10.458 -48.809 -17.593 1.00 47.51 222 ILE A C 1
ATOM 1350 O O . ILE A 1 225 ? 11.484 -49.486 -17.489 1.00 52.17 222 ILE A O 1
ATOM 1355 N N . GLU A 1 226 ? 10.470 -47.494 -17.804 1.00 48.63 223 GLU A N 1
ATOM 1356 C CA . GLU A 1 226 ? 11.641 -46.670 -17.537 1.00 54.10 223 GLU A CA 1
ATOM 1357 C C . GLU A 1 226 ? 11.535 -46.169 -16.085 1.00 57.97 223 GLU A C 1
ATOM 1358 O O . GLU A 1 226 ? 10.423 -45.997 -15.575 1.00 55.28 223 GLU A O 1
ATOM 1360 N N . PRO A 1 227 ? 12.684 -45.949 -15.407 1.00 59.64 224 PRO A N 1
ATOM 1361 C CA . PRO A 1 227 ? 12.699 -45.478 -14.014 1.00 57.88 224 PRO A CA 1
ATOM 1362 C C . PRO A 1 227 ? 11.784 -44.271 -13.756 1.00 55.96 224 PRO A C 1
ATOM 1363 O O . PRO A 1 227 ? 11.603 -43.444 -14.655 1.00 58.06 224 PRO A O 1
ATOM 1367 N N . PRO A 1 228 ? 11.215 -44.159 -12.535 1.00 51.70 225 PRO A N 1
ATOM 1368 C CA . PRO A 1 228 ? 11.421 -45.032 -11.371 1.00 50.47 225 PRO A CA 1
ATOM 1369 C C . PRO A 1 228 ? 10.848 -46.436 -11.543 1.00 50.62 225 PRO A C 1
ATOM 1370 O O . PRO A 1 228 ? 9.804 -46.616 -12.178 1.00 49.62 225 PRO A O 1
ATOM 1374 N N . TYR A 1 229 ? 11.551 -47.413 -10.980 1.00 51.59 226 TYR A N 1
ATOM 1375 C CA . TYR A 1 229 ? 11.142 -48.812 -11.014 1.00 51.25 226 TYR A CA 1
ATOM 1376 C C . TYR A 1 229 ? 10.173 -49.126 -9.879 1.00 49.25 226 TYR A C 1
ATOM 1377 O O . TYR A 1 229 ? 9.233 -49.900 -10.059 1.00 51.16 226 TYR A O 1
ATOM 1386 N N . GLY A 1 230 ? 10.408 -48.522 -8.714 1.00 47.00 227 GLY A N 1
ATOM 1387 C CA . GLY A 1 230 ? 9.553 -48.717 -7.543 1.00 46.61 227 GLY A CA 1
ATOM 1388 C C . GLY A 1 230 ? 9.943 -47.863 -6.348 1.00 45.94 227 GLY A C 1
ATOM 1389 O O . GLY A 1 230 ? 10.716 -46.910 -6.476 1.00 49.53 227 GLY A O 1
ATOM 1390 N N . TYR A 1 231 ? 9.398 -48.206 -5.183 1.00 45.35 228 TYR A N 1
ATOM 1391 C CA . TYR A 1 231 ? 9.650 -47.470 -3.944 1.00 45.52 228 TYR A CA 1
ATOM 1392 C C . TYR A 1 231 ? 9.758 -48.461 -2.796 1.00 46.96 228 TYR A C 1
ATOM 1393 O O . TYR A 1 231 ? 8.896 -49.328 -2.642 1.00 48.43 228 TYR A O 1
ATOM 1402 N N . ILE A 1 232 ? 10.817 -48.333 -1.998 1.00 46.09 229 ILE A N 1
ATOM 1403 C CA . ILE A 1 232 ? 11.099 -49.282 -0.915 1.00 45.72 229 ILE A CA 1
ATOM 1404 C C . ILE A 1 232 ? 9.963 -49.341 0.109 1.00 45.97 229 ILE A C 1
ATOM 1405 O O . ILE A 1 232 ? 9.379 -50.405 0.343 1.00 42.87 229 ILE A O 1
ATOM 1410 N N . THR A 1 233 ? 9.655 -48.192 0.707 1.00 47.19 230 THR A N 1
ATOM 1411 C CA . THR A 1 233 ? 8.618 -48.112 1.731 1.00 46.70 230 THR A CA 1
ATOM 1412 C C . THR A 1 233 ? 7.462 -47.215 1.310 1.00 45.21 230 THR A C 1
ATOM 1413 O O . THR A 1 233 ? 7.642 -46.275 0.536 1.00 45.82 230 THR A O 1
ATOM 1417 N N . ALA A 1 234 ? 6.275 -47.536 1.813 1.00 45.48 231 ALA A N 1
ATOM 1418 C CA . ALA A 1 234 ? 5.121 -46.655 1.705 1.00 48.63 231 ALA A CA 1
ATOM 1419 C C . ALA A 1 234 ? 4.397 -46.621 3.052 1.00 48.64 231 ALA A C 1
ATOM 1420 O O . ALA A 1 234 ? 3.404 -47.325 3.245 1.00 51.47 231 ALA A O 1
ATOM 1422 N N . PRO A 1 235 ? 4.901 -45.804 3.996 1.00 48.33 232 PRO A N 1
ATOM 1423 C CA . PRO A 1 235 ? 4.364 -45.833 5.354 1.00 51.33 232 PRO A CA 1
ATOM 1424 C C . PRO A 1 235 ? 3.057 -45.061 5.513 1.00 52.56 232 PRO A C 1
ATOM 1425 O O . PRO A 1 235 ? 2.921 -43.939 5.015 1.00 53.65 232 PRO A O 1
ATOM 1429 N N . SER A 1 236 ? 2.101 -45.682 6.197 1.00 55.38 233 SER A N 1
ATOM 1430 C CA . SER A 1 236 ? 0.845 -45.033 6.542 1.00 56.09 233 SER A CA 1
ATOM 1431 C C . SER A 1 236 ? 0.732 -44.892 8.057 1.00 56.68 233 SER A C 1
ATOM 1432 O O . SER A 1 236 ? -0.366 -44.916 8.617 1.00 56.78 233 SER A O 1
ATOM 1435 N N . THR A 1 237 ? 1.887 -44.746 8.706 1.00 57.97 234 THR A N 1
ATOM 1436 C CA . THR A 1 237 ? 1.974 -44.577 10.153 1.00 56.27 234 THR A CA 1
ATOM 1437 C C . THR A 1 237 ? 1.043 -43.463 10.610 1.00 56.92 234 THR A C 1
ATOM 1438 O O . THR A 1 237 ? 1.131 -42.333 10.126 1.00 58.26 234 THR A O 1
ATOM 1442 N N . LEU A 1 238 ? 0.139 -43.799 11.526 1.00 56.09 235 LEU A N 1
ATOM 1443 C CA . LEU A 1 238 ? -0.810 -42.827 12.058 1.00 55.55 235 LEU A CA 1
ATOM 1444 C C . LEU A 1 238 ? -0.109 -41.730 12.838 1.00 58.36 235 LEU A C 1
ATOM 1445 O O . LEU A 1 238 ? 0.911 -41.966 13.490 1.00 60.08 235 LEU A O 1
ATOM 1450 N N . THR A 1 239 ? -0.675 -40.531 12.759 1.00 57.90 236 THR A N 1
ATOM 1451 C CA . THR A 1 239 ? -0.131 -39.353 13.423 1.00 57.89 236 THR A CA 1
ATOM 1452 C C . THR A 1 239 ? 0.005 -39.539 14.945 1.00 55.03 236 THR A C 1
ATOM 1453 O O . THR A 1 239 ? 0.931 -39.009 15.558 1.00 49.13 236 THR A O 1
ATOM 1457 N N . THR A 1 240 ? -0.900 -40.321 15.533 1.00 56.90 237 THR A N 1
ATOM 1458 C CA . THR A 1 240 ? -0.887 -40.605 16.971 1.00 60.77 237 THR A CA 1
ATOM 1459 C C . THR A 1 240 ? 0.207 -41.592 17.384 1.00 64.35 237 THR A C 1
ATOM 1460 O O . THR A 1 240 ? 0.741 -41.496 18.489 1.00 74.34 237 THR A O 1
ATOM 1464 N N . SER A 1 241 ? 0.526 -42.544 16.509 1.00 63.39 238 SER A N 1
ATOM 1465 C CA . SER A 1 241 ? 1.592 -43.513 16.774 1.00 62.31 238 SER A CA 1
ATOM 1466 C C . SER A 1 241 ? 2.964 -42.946 16.390 1.00 59.94 238 SER A C 1
ATOM 1467 O O . SER A 1 241 ? 3.145 -42.467 15.268 1.00 54.42 238 SER A O 1
ATOM 1470 N N . PRO A 1 242 ? 3.935 -43.002 17.326 1.00 59.19 239 PRO A N 1
ATOM 1471 C CA . PRO A 1 242 ? 5.229 -42.321 17.171 1.00 59.54 239 PRO A CA 1
ATOM 1472 C C . PRO A 1 242 ? 6.249 -43.058 16.300 1.00 55.72 239 PRO A C 1
ATOM 1473 O O . PRO A 1 242 ? 7.154 -42.427 15.751 1.00 49.76 239 PRO A O 1
ATOM 1477 N N . TYR A 1 243 ? 6.103 -44.377 16.188 1.00 61.33 240 TYR A N 1
ATOM 1478 C CA . TYR A 1 243 ? 7.023 -45.197 15.404 1.00 60.38 240 TYR A CA 1
ATOM 1479 C C . TYR A 1 243 ? 6.332 -45.882 14.227 1.00 60.52 240 TYR A C 1
ATOM 1480 O O . TYR A 1 243 ? 5.141 -46.201 14.288 1.00 60.36 240 TYR A O 1
ATOM 1489 N N . GLY A 1 244 ? 7.096 -46.106 13.160 1.00 60.08 241 GLY A N 1
ATOM 1490 C CA . GLY A 1 244 ? 6.596 -46.763 11.958 1.00 58.80 241 GLY A CA 1
ATOM 1491 C C . GLY A 1 244 ? 7.589 -47.771 11.417 1.00 57.80 241 GLY A C 1
ATOM 1492 O O . GLY A 1 244 ? 7.814 -48.817 12.027 1.00 58.43 241 GLY A O 1
ATOM 1493 N N . LEU A 1 245 ? 8.193 -47.449 10.277 1.00 56.19 242 LEU A N 1
ATOM 1494 C CA . LEU A 1 245 ? 9.129 -48.356 9.615 1.00 54.59 242 LEU A CA 1
ATOM 1495 C C . LEU A 1 245 ? 10.573 -47.917 9.867 1.00 53.95 242 LEU A C 1
ATOM 1496 O O . LEU A 1 245 ? 11.026 -46.896 9.347 1.00 52.57 242 LEU A O 1
ATOM 1501 N N . ILE A 1 246 ? 11.285 -48.694 10.678 1.00 54.34 243 ILE A N 1
ATOM 1502 C CA . ILE A 1 246 ? 12.631 -48.329 11.116 1.00 54.72 243 ILE A CA 1
ATOM 1503 C C . ILE A 1 246 ? 13.650 -49.339 10.605 1.00 50.61 243 ILE A C 1
ATOM 1504 O O . ILE A 1 246 ? 13.420 -50.547 10.666 1.00 53.91 243 ILE A O 1
ATOM 1509 N N . PHE A 1 247 ? 14.774 -48.837 10.104 1.00 50.29 244 PHE A N 1
ATOM 1510 C CA . PHE A 1 247 ? 15.831 -49.686 9.564 1.00 53.64 244 PHE A CA 1
ATOM 1511 C C . PHE A 1 247 ? 17.165 -49.393 10.248 1.00 55.58 244 PHE A C 1
ATOM 1512 O O . PHE A 1 247 ? 17.746 -48.318 10.069 1.00 58.02 244 PHE A O 1
ATOM 1520 N N . ILE A 1 248 ? 17.638 -50.357 11.034 1.00 56.23 245 ILE A N 1
ATOM 1521 C CA . ILE A 1 248 ? 18.871 -50.209 11.808 1.00 57.91 245 ILE A CA 1
ATOM 1522 C C . ILE A 1 248 ? 19.956 -51.146 11.272 1.00 58.34 245 ILE A C 1
ATOM 1523 O O . ILE A 1 248 ? 19.742 -52.356 11.171 1.00 59.13 245 ILE A O 1
ATOM 1527 N N . ASN A 1 249 ? 21.108 -50.571 10.919 1.00 61.36 246 ASN A N 1
ATOM 1528 C CA . ASN A 1 249 ? 22.293 -51.327 10.473 1.00 60.89 246 ASN A CA 1
ATOM 1529 C C . ASN A 1 249 ? 22.069 -52.237 9.261 1.00 59.64 246 ASN A C 1
ATOM 1530 O O . ASN A 1 249 ? 22.788 -53.226 9.073 1.00 59.87 246 ASN A O 1
ATOM 1535 N N . SER A 1 250 ? 21.087 -51.885 8.436 1.00 56.95 247 SER A N 1
ATOM 1536 C CA . SER A 1 250 ? 20.646 -52.750 7.345 1.00 54.62 247 SER A CA 1
ATOM 1537 C C . SER A 1 250 ? 21.236 -52.379 5.980 1.00 49.26 247 SER A C 1
ATOM 1538 O O . SER A 1 250 ? 21.945 -51.381 5.850 1.00 56.25 247 SER A O 1
ATOM 1541 N N . ARG A 1 251 ? 20.954 -53.201 4.972 1.00 46.51 248 ARG A N 1
ATOM 1542 C CA . ARG A 1 251 ? 21.464 -52.982 3.623 1.00 50.35 248 ARG A CA 1
ATOM 1543 C C . ARG A 1 251 ? 20.322 -52.771 2.643 1.00 46.82 248 ARG A C 1
ATOM 1544 O O . ARG A 1 251 ? 19.364 -53.550 2.617 1.00 49.36 248 ARG A O 1
ATOM 1552 N N . LEU A 1 252 ? 20.424 -51.717 1.838 1.00 45.75 249 LEU A N 1
ATOM 1553 C CA . LEU A 1 252 ? 19.483 -51.504 0.747 1.00 48.45 249 LEU A CA 1
ATOM 1554 C C . LEU A 1 252 ? 20.153 -51.889 -0.564 1.00 49.84 249 LEU A C 1
ATOM 1555 O O . LEU A 1 252 ? 20.831 -51.074 -1.198 1.00 49.60 249 LEU A O 1
ATOM 1560 N N . THR A 1 253 ? 19.971 -53.148 -0.947 1.00 48.84 250 THR A N 1
ATOM 1561 C CA . THR A 1 253 ? 20.579 -53.691 -2.153 1.00 48.21 250 THR A CA 1
ATOM 1562 C C . THR A 1 253 ? 19.613 -53.679 -3.341 1.00 51.08 250 THR A C 1
ATOM 1563 O O . THR A 1 253 ? 18.401 -53.504 -3.170 1.00 52.31 250 THR A O 1
ATOM 1567 N N . LYS A 1 254 ? 20.166 -53.865 -4.539 1.00 48.71 251 LYS A N 1
ATOM 1568 C CA . LYS A 1 254 ? 19.379 -53.945 -5.768 1.00 48.05 251 LYS A CA 1
ATOM 1569 C C . LYS A 1 254 ? 19.699 -55.221 -6.543 1.00 48.38 251 LYS A C 1
ATOM 1570 O O . LYS A 1 254 ? 20.756 -55.823 -6.359 1.00 53.31 251 LYS A O 1
ATOM 1576 N N . GLU A 1 255 ? 18.779 -55.621 -7.413 1.00 47.63 252 GLU A N 1
ATOM 1577 C CA . GLU A 1 255 ? 18.960 -56.795 -8.255 1.00 49.07 252 GLU A CA 1
ATOM 1578 C C . GLU A 1 255 ? 19.843 -56.418 -9.454 1.00 50.83 252 GLU A C 1
ATOM 1579 O O . GLU A 1 255 ? 19.854 -55.254 -9.861 1.00 49.15 252 GLU A O 1
ATOM 1585 N N . PRO A 1 256 ? 20.602 -57.392 -10.008 1.00 50.47 253 PRO A N 1
ATOM 1586 C CA . PRO A 1 256 ? 21.528 -57.216 -11.139 1.00 51.36 253 PRO A CA 1
ATOM 1587 C C . PRO A 1 256 ? 21.105 -56.261 -12.270 1.00 51.73 253 PRO A C 1
ATOM 1588 O O . PRO A 1 256 ? 21.956 -55.560 -12.820 1.00 54.52 253 PRO A O 1
ATOM 1592 N N . GLY A 1 257 ? 19.822 -56.239 -12.619 1.00 51.42 254 GLY A N 1
ATOM 1593 C CA . GLY A 1 257 ? 19.347 -55.397 -13.721 1.00 52.74 254 GLY A CA 1
ATOM 1594 C C . GLY A 1 257 ? 18.981 -53.961 -13.365 1.00 53.82 254 GLY A C 1
ATOM 1595 O O . GLY A 1 257 ? 18.800 -53.125 -14.256 1.00 53.49 254 GLY A O 1
ATOM 1596 N N . VAL A 1 258 ? 18.878 -53.675 -12.067 1.00 52.01 255 VAL A N 1
ATOM 1597 C CA . VAL A 1 258 ? 18.376 -52.387 -11.571 1.00 47.21 255 VAL A CA 1
ATOM 1598 C C . VAL A 1 258 ? 19.342 -51.231 -11.856 1.00 47.66 255 VAL A C 1
ATOM 1599 O O . VAL A 1 258 ? 20.507 -51.293 -11.470 1.00 49.65 255 VAL A O 1
ATOM 1603 N N . PRO A 1 259 ? 18.856 -50.174 -12.536 1.00 46.98 256 PRO A N 1
ATOM 1604 C CA . PRO A 1 259 ? 19.667 -48.987 -12.819 1.00 46.75 256 PRO A CA 1
ATOM 1605 C C . PRO A 1 259 ? 19.797 -48.083 -11.599 1.00 48.75 256 PRO A C 1
ATOM 1606 O O . PRO A 1 259 ? 19.073 -48.261 -10.616 1.00 51.83 256 PRO A O 1
ATOM 1610 N N . ALA A 1 260 ? 20.713 -47.120 -11.668 1.00 50.68 257 ALA A N 1
ATOM 1611 C CA . ALA A 1 260 ? 20.884 -46.137 -10.600 1.00 53.40 257 ALA A CA 1
ATOM 1612 C C . ALA A 1 260 ? 19.769 -45.100 -10.657 1.00 50.73 257 ALA A C 1
ATOM 1613 O O . ALA A 1 260 ? 19.219 -44.839 -11.729 1.00 52.76 257 ALA A O 1
ATOM 1615 N N . ASN A 1 261 ? 19.451 -44.516 -9.502 1.00 51.51 258 ASN A N 1
ATOM 1616 C CA . ASN A 1 261 ? 18.363 -43.541 -9.366 1.00 49.80 258 ASN A CA 1
ATOM 1617 C C . ASN A 1 261 ? 17.061 -44.055 -9.973 1.00 49.41 258 ASN A C 1
ATOM 1618 O O . ASN A 1 261 ? 16.543 -43.492 -10.938 1.00 48.63 258 ASN A O 1
ATOM 1623 N N . SER A 1 262 ? 16.554 -45.143 -9.404 1.00 49.13 259 SER A N 1
ATOM 1624 C CA . SER A 1 262 ? 15.342 -45.788 -9.895 1.00 50.59 259 SER A CA 1
ATOM 1625 C C . SER A 1 262 ? 14.394 -46.147 -8.754 1.00 49.62 259 SER A C 1
ATOM 1626 O O . SER A 1 262 ? 13.270 -46.593 -8.988 1.00 53.70 259 SER A O 1
ATOM 1629 N N . PHE A 1 263 ? 14.852 -45.949 -7.523 1.00 48.19 260 PHE A N 1
ATOM 1630 C CA . PHE A 1 263 ? 14.062 -46.289 -6.348 1.00 48.04 260 PHE A CA 1
ATOM 1631 C C . PHE A 1 263 ? 14.035 -45.180 -5.313 1.00 50.84 260 PHE A C 1
ATOM 1632 O O . PHE A 1 263 ? 15.058 -44.557 -5.028 1.00 52.93 260 PHE A O 1
ATOM 1640 N N . ALA A 1 264 ? 12.851 -44.931 -4.765 1.00 49.10 261 ALA A N 1
ATOM 1641 C CA . ALA A 1 264 ? 12.714 -44.023 -3.641 1.00 45.93 261 ALA A CA 1
ATOM 1642 C C . ALA A 1 264 ? 12.802 -44.819 -2.355 1.00 44.15 261 ALA A C 1
ATOM 1643 O O . ALA A 1 264 ? 12.371 -45.974 -2.305 1.00 45.98 261 ALA A O 1
ATOM 1645 N N . LEU A 1 265 ? 13.372 -44.198 -1.326 1.00 43.40 262 LEU A N 1
ATOM 1646 C CA . LEU A 1 265 ? 13.434 -44.779 0.012 1.00 45.46 262 LEU A CA 1
ATOM 1647 C C . LEU A 1 265 ? 12.028 -44.964 0.565 1.00 46.69 262 LEU A C 1
ATOM 1648 O O . LEU A 1 265 ? 11.734 -45.961 1.229 1.00 48.03 262 LEU A O 1
ATOM 1653 N N . GLY A 1 266 ? 11.168 -43.990 0.278 1.00 50.13 263 GLY A N 1
ATOM 1654 C CA . GLY A 1 266 ? 9.808 -43.971 0.789 1.00 52.26 263 GLY A CA 1
ATOM 1655 C C . GLY A 1 266 ? 8.861 -43.099 -0.009 1.00 53.92 263 GLY A C 1
ATOM 1656 O O . GLY A 1 266 ? 9.278 -42.285 -0.839 1.00 49.92 263 GLY A O 1
ATOM 1657 N N . ARG A 1 267 ? 7.574 -43.281 0.265 1.00 58.38 264 ARG A N 1
ATOM 1658 C CA . ARG A 1 267 ? 6.505 -42.592 -0.431 1.00 53.40 264 ARG A CA 1
ATOM 1659 C C . ARG A 1 267 ? 5.309 -42.560 0.522 1.00 54.63 264 ARG A C 1
ATOM 1660 O O . ARG A 1 267 ? 4.832 -43.617 0.939 1.00 54.80 264 ARG A O 1
ATOM 1668 N N . PRO A 1 268 ? 4.831 -41.349 0.883 1.00 52.98 265 PRO A N 1
ATOM 1669 C CA . PRO A 1 268 ? 3.828 -41.177 1.951 1.00 52.94 265 PRO A CA 1
ATOM 1670 C C . PRO A 1 268 ? 2.430 -41.723 1.627 1.00 52.68 265 PRO A C 1
ATOM 1671 O O . PRO A 1 268 ? 1.680 -41.110 0.866 1.00 51.16 265 PRO A O 1
ATOM 1675 N N . TRP A 1 269 ? 2.084 -42.864 2.221 1.00 54.15 266 TRP A N 1
ATOM 1676 C CA . TRP A 1 269 ? 0.788 -43.491 1.972 1.00 53.92 266 TRP A CA 1
ATOM 1677 C C . TRP A 1 269 ? -0.295 -42.939 2.849 1.00 56.84 266 TRP A C 1
ATOM 1678 O O . TRP A 1 269 ? -0.233 -43.046 4.075 1.00 63.58 266 TRP A O 1
ATOM 1689 N N . HIS A 1 270 ? -1.294 -42.333 2.213 1.00 56.74 267 HIS A N 1
ATOM 1690 C CA . HIS A 1 270 ? -2.492 -41.866 2.896 1.00 57.72 267 HIS A CA 1
ATOM 1691 C C . HIS A 1 270 ? -3.662 -42.683 2.423 1.00 56.41 267 HIS A C 1
ATOM 1692 O O . HIS A 1 270 ? -4.298 -42.335 1.423 1.00 57.67 267 HIS A O 1
ATOM 1699 N N . PRO A 1 271 ? -3.961 -43.794 3.127 1.00 53.79 268 PRO A N 1
ATOM 1700 C CA . PRO A 1 271 ? -4.999 -44.726 2.682 1.00 53.32 268 PRO A CA 1
ATOM 1701 C C . PRO A 1 271 ? -6.353 -44.050 2.511 1.00 54.55 268 PRO A C 1
ATOM 1702 O O . PRO A 1 271 ? -6.723 -43.186 3.310 1.00 53.89 268 PRO A O 1
ATOM 1706 N N . THR A 1 272 ? -7.071 -44.432 1.460 1.00 52.73 269 THR A N 1
ATOM 1707 C CA . THR A 1 272 ? -8.432 -43.966 1.259 1.00 52.76 269 THR A CA 1
ATOM 1708 C C . THR A 1 272 ? -9.299 -44.616 2.331 1.00 56.06 269 THR A C 1
ATOM 1709 O O . THR A 1 272 ? -9.473 -45.837 2.351 1.00 53.43 269 THR A O 1
ATOM 1713 N N . THR A 1 273 ? -9.813 -43.791 3.238 1.00 61.08 270 THR A N 1
ATOM 1714 C CA . THR A 1 273 ? -10.594 -44.276 4.368 1.00 62.75 270 THR A CA 1
ATOM 1715 C C . THR A 1 273 ? -11.999 -43.684 4.355 1.00 63.98 270 THR A C 1
ATOM 1716 O O . THR A 1 273 ? -12.177 -42.481 4.143 1.00 63.71 270 THR A O 1
ATOM 1720 N N . THR A 1 274 ? -12.988 -44.547 4.575 1.00 63.50 271 THR A N 1
ATOM 1721 C CA . THR A 1 274 ? -14.380 -44.132 4.676 1.00 59.63 271 THR A CA 1
ATOM 1722 C C . THR A 1 274 ? -14.646 -43.605 6.084 1.00 56.70 271 THR A C 1
ATOM 1723 O O . THR A 1 274 ? -14.729 -44.374 7.043 1.00 56.95 271 THR A O 1
ATOM 1727 N N . PHE A 1 275 ? -14.759 -42.286 6.199 1.00 57.79 272 PHE A N 1
ATOM 1728 C CA . PHE A 1 275 ? -14.988 -41.638 7.485 1.00 60.77 272 PHE A CA 1
ATOM 1729 C C . PHE A 1 275 ? -16.465 -41.345 7.705 1.00 61.33 272 PHE A C 1
ATOM 1730 O O . PHE A 1 275 ? -17.324 -41.848 6.978 1.00 63.17 272 PHE A O 1
ATOM 1738 N N . ALA A 1 276 ? -16.746 -40.528 8.717 1.00 64.14 273 ALA A N 1
ATOM 1739 C CA . ALA A 1 276 ? -18.107 -40.116 9.036 1.00 63.47 273 ALA A CA 1
ATOM 1740 C C . ALA A 1 276 ? -18.683 -39.185 7.972 1.00 61.55 273 ALA A C 1
ATOM 1741 O O . ALA A 1 276 ? -19.877 -39.241 7.684 1.00 65.52 273 ALA A O 1
ATOM 1743 N N . ASP A 1 277 ? -17.830 -38.346 7.384 1.00 59.14 274 ASP A N 1
ATOM 1744 C CA . ASP A 1 277 ? -18.277 -37.321 6.436 1.00 59.02 274 ASP A CA 1
ATOM 1745 C C . ASP A 1 277 ? -17.948 -37.628 4.972 1.00 60.05 274 ASP A C 1
ATOM 1746 O O . ASP A 1 277 ? -18.328 -36.869 4.077 1.00 63.56 274 ASP A O 1
ATOM 1751 N N . GLY A 1 278 ? -17.245 -38.730 4.728 1.00 60.93 275 GLY A N 1
ATOM 1752 C CA . GLY A 1 278 ? -16.884 -39.114 3.366 1.00 63.07 275 GLY A CA 1
ATOM 1753 C C . GLY A 1 278 ? -15.684 -40.035 3.284 1.00 63.18 275 GLY A C 1
ATOM 1754 O O . GLY A 1 278 ? -15.057 -40.346 4.298 1.00 66.25 275 GLY A O 1
ATOM 1755 N N . ARG A 1 279 ? -15.372 -40.475 2.067 1.00 61.66 276 ARG A N 1
ATOM 1756 C CA . ARG A 1 279 ? -14.238 -41.364 1.829 1.00 61.76 276 ARG A CA 1
ATOM 1757 C C . ARG A 1 279 ? -13.137 -40.660 1.044 1.00 58.44 276 ARG A C 1
ATOM 1758 O O . ARG A 1 279 ? -13.329 -40.273 -0.110 1.00 57.24 276 ARG A O 1
ATOM 1766 N N . TYR A 1 280 ? -11.983 -40.509 1.685 1.00 62.24 277 TYR A N 1
ATOM 1767 C CA . TYR A 1 280 ? -10.850 -39.788 1.109 1.00 61.69 277 TYR A CA 1
ATOM 1768 C C . TYR A 1 280 ? -9.542 -40.228 1.764 1.00 61.62 277 TYR A C 1
ATOM 1769 O O . TYR A 1 280 ? -9.554 -40.925 2.785 1.00 61.55 277 TYR A O 1
ATOM 1778 N N . ALA A 1 281 ? -8.420 -39.826 1.167 1.00 59.39 278 ALA A N 1
ATOM 1779 C CA . ALA A 1 281 ? -7.098 -40.112 1.714 1.00 54.75 278 ALA A CA 1
ATOM 1780 C C . ALA A 1 281 ? -7.000 -39.571 3.136 1.00 50.08 278 ALA A C 1
ATOM 1781 O O . ALA A 1 281 ? -7.119 -38.363 3.355 1.00 46.82 278 ALA A O 1
ATOM 1783 N N . ASP A 1 282 ? -6.808 -40.480 4.091 1.00 48.13 279 ASP A N 1
ATOM 1784 C CA . ASP A 1 282 ? -6.748 -40.143 5.514 1.00 47.40 279 ASP A CA 1
ATOM 1785 C C . ASP A 1 282 ? -5.607 -39.178 5.809 1.00 48.53 279 ASP A C 1
ATOM 1786 O O . ASP A 1 282 ? -4.439 -39.545 5.676 1.00 51.04 279 ASP A O 1
ATOM 1791 N N . PRO A 1 283 ? -5.945 -37.941 6.219 1.00 49.38 280 PRO A N 1
ATOM 1792 C CA . PRO A 1 283 ? -4.933 -36.914 6.470 1.00 51.65 280 PRO A CA 1
ATOM 1793 C C . PRO A 1 283 ? -4.106 -37.204 7.722 1.00 52.39 280 PRO A C 1
ATOM 1794 O O . PRO A 1 283 ? -2.954 -36.775 7.811 1.00 53.94 280 PRO A O 1
ATOM 1798 N N . ALA A 1 284 ? -4.694 -37.941 8.664 1.00 56.92 281 ALA A N 1
ATOM 1799 C CA . ALA A 1 284 ? -4.033 -38.301 9.919 1.00 61.60 281 ALA A CA 1
ATOM 1800 C C . ALA A 1 284 ? -3.043 -39.457 9.749 1.00 63.17 281 ALA A C 1
ATOM 1801 O O . ALA A 1 284 ? -2.540 -40.008 10.732 1.00 64.72 281 ALA A O 1
ATOM 1803 N N . ALA A 1 285 ? -2.766 -39.816 8.497 1.00 62.90 282 ALA A N 1
ATOM 1804 C CA . ALA A 1 285 ? -1.834 -40.891 8.180 1.00 62.88 282 ALA A CA 1
ATOM 1805 C C . ALA A 1 285 ? -0.548 -40.335 7.575 1.00 59.35 282 ALA A C 1
ATOM 1806 O O . ALA A 1 285 ? -0.311 -40.449 6.370 1.00 58.55 282 ALA A O 1
ATOM 1808 N N . ILE A 1 286 ? 0.274 -39.723 8.424 1.00 59.33 283 ILE A N 1
ATOM 1809 C CA . ILE A 1 286 ? 1.565 -39.181 8.005 1.00 56.69 283 ILE A CA 1
ATOM 1810 C C . ILE A 1 286 ? 2.664 -40.185 8.364 1.00 56.84 283 ILE A C 1
ATOM 1811 O O . ILE A 1 286 ? 3.190 -40.187 9.482 1.00 56.44 283 ILE A O 1
ATOM 1816 N N . GLY A 1 287 ? 2.988 -41.043 7.399 1.00 56.66 284 GLY A N 1
ATOM 1817 C CA . GLY A 1 287 ? 3.895 -42.169 7.604 1.00 55.93 284 GLY A CA 1
ATOM 1818 C C . GLY A 1 287 ? 5.308 -41.823 8.028 1.00 56.74 284 GLY A C 1
ATOM 1819 O O . GLY A 1 287 ? 5.829 -40.753 7.699 1.00 59.48 284 GLY A O 1
ATOM 1820 N N . GLN A 1 288 ? 5.926 -42.746 8.761 1.00 54.76 285 GLN A N 1
ATOM 1821 C CA . GLN A 1 288 ? 7.290 -42.577 9.23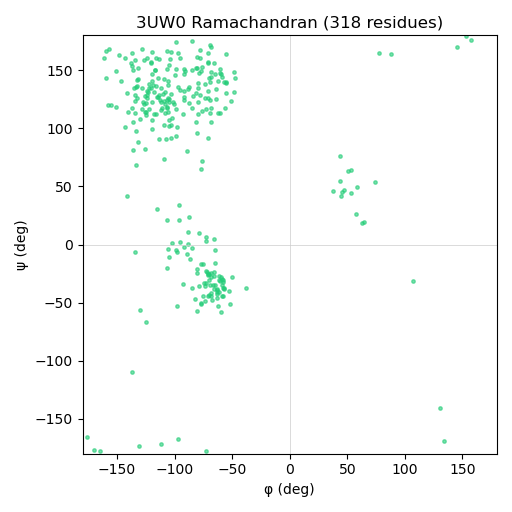8 1.00 55.06 285 GLN A CA 1
ATOM 1822 C C . GLN A 1 288 ? 8.179 -43.739 8.807 1.00 57.57 285 GLN A C 1
ATOM 1823 O O . GLN A 1 288 ? 7.975 -44.880 9.234 1.00 59.20 285 GLN A O 1
ATOM 1829 N N . SER A 1 289 ? 9.157 -43.443 7.956 1.00 60.02 286 SER A N 1
ATOM 1830 C CA . SER A 1 289 ? 10.200 -44.410 7.624 1.00 62.24 286 SER A CA 1
ATOM 1831 C C . SER A 1 289 ? 11.579 -43.819 7.903 1.00 59.68 286 SER A C 1
ATOM 1832 O O . SER A 1 289 ? 11.943 -42.769 7.366 1.00 55.32 286 SER A O 1
ATOM 1835 N N . VAL A 1 290 ? 12.328 -44.499 8.766 1.00 57.49 287 VAL A N 1
ATOM 1836 C CA . VAL A 1 290 ? 13.623 -44.016 9.235 1.00 62.60 287 VAL A CA 1
ATOM 1837 C C . VAL A 1 290 ? 14.722 -45.032 8.921 1.00 65.02 287 VAL A C 1
ATOM 1838 O O . VAL A 1 290 ? 14.548 -46.237 9.138 1.00 65.54 287 VAL A O 1
ATOM 1842 N N . PHE A 1 291 ? 15.846 -44.534 8.406 1.00 65.16 288 PHE A N 1
ATOM 1843 C CA . PHE A 1 291 ? 17.002 -45.368 8.087 1.00 62.60 288 PHE A CA 1
ATOM 1844 C C . PHE A 1 291 ? 18.226 -44.935 8.891 1.00 62.78 288 PHE A C 1
ATOM 1845 O O . PHE A 1 291 ? 18.654 -43.781 8.818 1.00 63.82 288 PHE A O 1
ATOM 1853 N N . ILE A 1 292 ? 18.779 -45.872 9.657 1.00 64.15 289 ILE A N 1
ATOM 1854 C CA . ILE A 1 292 ? 19.917 -45.601 10.535 1.00 66.67 289 ILE A CA 1
ATOM 1855 C C . ILE A 1 292 ? 21.083 -46.532 10.202 1.00 70.22 289 ILE A C 1
ATOM 1856 O O . ILE A 1 292 ? 20.895 -47.747 10.075 1.00 71.29 289 ILE A O 1
ATOM 1861 N N . ASN A 1 293 ? 22.277 -45.948 10.0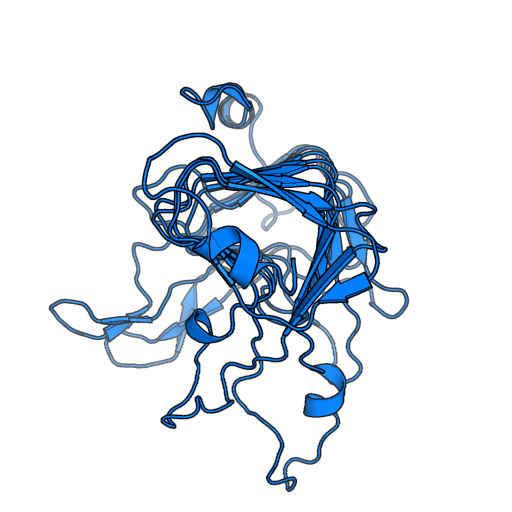61 1.00 69.11 290 ASN A N 1
ATOM 1862 C CA . ASN A 1 293 ? 23.514 -46.686 9.758 1.00 69.96 290 ASN A CA 1
ATOM 1863 C C . ASN A 1 293 ? 23.325 -47.722 8.659 1.00 68.50 290 ASN A C 1
ATOM 1864 O O . ASN A 1 293 ? 23.834 -48.843 8.741 1.00 73.72 290 ASN A O 1
ATOM 1869 N N . THR A 1 294 ? 22.588 -47.326 7.629 1.00 65.78 291 THR A N 1
ATOM 1870 C CA . THR A 1 294 ? 22.170 -48.236 6.581 1.00 62.36 291 THR A CA 1
ATOM 1871 C C . THR A 1 294 ? 22.913 -47.942 5.281 1.00 58.32 291 THR A C 1
ATOM 1872 O O . THR A 1 294 ? 22.878 -46.820 4.781 1.00 64.39 291 THR A O 1
ATOM 1876 N N . THR A 1 295 ? 23.599 -48.952 4.754 1.00 57.73 292 THR A N 1
ATOM 1877 C CA . THR A 1 295 ? 24.326 -48.819 3.492 1.00 58.86 292 THR A CA 1
ATOM 1878 C C . THR A 1 295 ? 23.378 -48.990 2.306 1.00 57.82 292 THR A C 1
ATOM 1879 O O . THR A 1 295 ? 22.603 -49.949 2.250 1.00 55.81 292 THR A O 1
ATOM 1883 N N . MET A 1 296 ? 23.451 -48.052 1.363 1.00 54.48 293 MET A N 1
ATOM 1884 C CA . MET A 1 296 ? 22.508 -47.984 0.244 1.00 55.62 293 MET A CA 1
ATOM 1885 C C . MET A 1 296 ? 23.214 -48.014 -1.105 1.00 50.23 293 MET A C 1
ATOM 1886 O O . MET A 1 296 ? 24.096 -47.195 -1.366 1.00 51.37 293 MET A O 1
ATOM 1891 N N . ASP A 1 297 ? 22.806 -48.944 -1.964 1.00 48.37 294 ASP A N 1
ATOM 1892 C CA . ASP A 1 297 ? 23.328 -49.024 -3.328 1.00 49.52 294 ASP A CA 1
ATOM 1893 C C . ASP A 1 297 ? 22.813 -47.852 -4.179 1.00 49.84 294 ASP A C 1
ATOM 1894 O O . ASP A 1 297 ? 21.858 -47.172 -3.798 1.00 50.69 294 ASP A O 1
ATOM 1899 N N . ASP A 1 298 ? 23.441 -47.634 -5.332 1.00 48.85 295 ASP A N 1
ATOM 1900 C CA . ASP A 1 298 ? 23.230 -46.423 -6.136 1.00 53.63 295 ASP A CA 1
ATOM 1901 C C . ASP A 1 298 ? 21.824 -46.234 -6.726 1.00 54.78 295 ASP A C 1
ATOM 1902 O O . ASP A 1 298 ? 21.543 -45.201 -7.342 1.00 59.35 295 ASP A O 1
ATOM 1907 N N . HIS A 1 299 ? 20.952 -47.223 -6.539 1.00 53.25 296 HIS A N 1
ATOM 1908 C CA . HIS A 1 299 ? 19.594 -47.169 -7.090 1.00 53.23 296 HIS A CA 1
ATOM 1909 C C . HIS A 1 299 ? 18.689 -46.197 -6.385 1.00 51.58 296 HIS A C 1
ATOM 1910 O O . HIS A 1 299 ? 17.699 -45.742 -6.961 1.00 54.09 296 HIS A O 1
ATOM 1917 N N . ILE A 1 300 ? 19.015 -45.872 -5.135 1.00 49.40 297 ILE A N 1
ATOM 1918 C CA . ILE A 1 300 ? 18.256 -44.882 -4.372 1.00 47.87 297 ILE A CA 1
ATOM 1919 C C . ILE A 1 300 ? 18.493 -43.468 -4.909 1.00 49.00 297 ILE A C 1
ATOM 1920 O O . ILE A 1 300 ? 19.638 -43.029 -5.046 1.00 49.82 297 ILE A O 1
ATOM 1925 N N . TYR A 1 301 ? 17.403 -42.775 -5.232 1.00 46.79 298 TYR A N 1
ATOM 1926 C CA . TYR A 1 301 ? 17.471 -41.367 -5.612 1.00 50.20 298 TYR A CA 1
ATOM 1927 C C . TYR A 1 301 ? 16.977 -40.441 -4.497 1.00 51.07 298 TYR A C 1
ATOM 1928 O O . TYR A 1 301 ? 17.160 -39.228 -4.566 1.00 58.76 298 TYR A O 1
ATOM 1937 N N . GLY A 1 302 ? 16.359 -41.017 -3.471 1.00 49.23 299 GLY A N 1
ATOM 1938 C CA . GLY A 1 302 ? 15.855 -40.241 -2.343 1.00 52.79 299 GLY A CA 1
ATOM 1939 C C . GLY A 1 302 ? 14.421 -40.603 -2.022 1.00 53.83 299 GLY A C 1
ATOM 1940 O O . GLY A 1 302 ? 14.044 -41.773 -2.081 1.00 53.73 299 GLY A O 1
ATOM 1941 N N . TRP A 1 303 ? 13.623 -39.596 -1.678 1.00 54.25 300 TRP A N 1
ATOM 1942 C CA . TRP A 1 303 ? 12.209 -39.799 -1.370 1.00 53.47 300 TRP A CA 1
ATOM 1943 C C . TRP A 1 303 ? 11.354 -39.339 -2.513 1.00 53.56 300 TRP A C 1
ATOM 1944 O O . TRP A 1 303 ? 11.796 -38.551 -3.349 1.00 59.12 300 TRP A O 1
ATOM 1955 N N . ASP A 1 304 ? 10.118 -39.827 -2.563 1.00 54.73 301 ASP A N 1
ATOM 1956 C CA . ASP A 1 304 ? 9.178 -39.427 -3.606 1.00 53.63 301 ASP A CA 1
ATOM 1957 C C . ASP A 1 304 ? 7.789 -39.171 -3.025 1.00 53.02 301 ASP A C 1
ATOM 1958 O O . ASP A 1 304 ? 7.500 -39.566 -1.892 1.00 52.60 301 ASP A O 1
ATOM 1963 N N . LYS A 1 305 ? 6.937 -38.510 -3.805 1.00 51.23 302 LYS A N 1
ATOM 1964 C CA . LYS A 1 305 ? 5.596 -38.140 -3.354 1.00 52.51 302 LYS A CA 1
ATOM 1965 C C . LYS A 1 305 ? 4.515 -39.146 -3.778 1.00 52.19 302 LYS A C 1
ATOM 1966 O O . LYS A 1 305 ? 4.719 -39.945 -4.698 1.00 47.81 302 LYS A O 1
ATOM 1972 N N . MET A 1 306 ? 3.376 -39.100 -3.089 1.00 53.81 303 MET A N 1
ATOM 1973 C CA . MET A 1 306 ? 2.251 -39.997 -3.352 1.00 55.16 303 MET A CA 1
ATOM 1974 C C . MET A 1 306 ? 1.006 -39.235 -3.776 1.00 55.76 303 MET A C 1
ATOM 1975 O O . MET A 1 306 ? 0.671 -38.196 -3.200 1.00 56.37 303 MET A O 1
ATOM 1980 N N . SER A 1 307 ? 0.324 -39.764 -4.785 1.00 55.25 304 SER A N 1
ATOM 1981 C CA . SER A 1 307 ? -0.966 -39.236 -5.198 1.00 58.37 304 SER A CA 1
ATOM 1982 C C . SER A 1 307 ? -2.074 -39.914 -4.407 1.00 62.93 304 SER A C 1
ATOM 1983 O O . SER A 1 307 ? -2.071 -41.134 -4.234 1.00 64.40 304 SER A O 1
ATOM 1986 N N . GLY A 1 308 ? -3.007 -39.106 -3.912 1.00 61.19 305 GLY A N 1
ATOM 1987 C CA . GLY A 1 308 ? -4.173 -39.598 -3.181 1.00 58.21 305 GLY A CA 1
ATOM 1988 C C . GLY A 1 308 ? -5.451 -38.978 -3.711 1.00 51.51 305 GLY A C 1
ATOM 1989 O O . GLY A 1 308 ? -5.433 -38.255 -4.708 1.00 51.24 305 GLY A O 1
ATOM 1990 N N . LYS A 1 309 ? -6.565 -39.250 -3.040 1.00 48.17 306 LYS A N 1
ATOM 1991 C CA . LYS A 1 309 ? -7.855 -38.724 -3.478 1.00 47.83 306 LYS A CA 1
ATOM 1992 C C . LYS A 1 309 ? -8.444 -37.680 -2.518 1.00 49.63 306 LYS A C 1
ATOM 1993 O O . LYS A 1 309 ? -8.443 -37.855 -1.294 1.00 44.44 306 LYS A O 1
ATOM 1996 N N . ASP A 1 310 ? -8.940 -36.596 -3.112 1.00 53.43 307 ASP A N 1
ATOM 1997 C CA . ASP A 1 310 ? -9.524 -35.456 -2.411 1.00 55.37 307 ASP A CA 1
ATOM 1998 C C . ASP A 1 310 ? -10.851 -35.823 -1.744 1.00 53.08 307 ASP A C 1
ATOM 1999 O O . ASP A 1 310 ? -11.403 -36.904 -1.980 1.00 54.15 307 ASP A O 1
ATOM 2004 N N . LYS A 1 311 ? -11.357 -34.912 -0.913 1.00 49.75 308 LYS A N 1
ATOM 2005 C CA . LYS A 1 311 ? -12.702 -35.019 -0.348 1.00 38.66 308 LYS A CA 1
ATOM 2006 C C . LYS A 1 311 ? -13.750 -34.887 -1.466 1.00 46.05 308 LYS A C 1
ATOM 2007 O O . LYS A 1 311 ? -14.879 -35.369 -1.331 1.00 45.31 308 LYS A O 1
ATOM 2011 N N . GLN A 1 312 ? -13.355 -34.243 -2.568 1.00 51.59 309 GLN A N 1
ATOM 2012 C CA . GLN A 1 312 ? -14.177 -34.145 -3.780 1.00 55.59 309 GLN A CA 1
ATOM 2013 C C . GLN A 1 312 ? -13.816 -35.242 -4.783 1.00 56.89 309 GLN A C 1
ATOM 2014 O O . GLN A 1 312 ? -14.368 -35.294 -5.886 1.00 54.20 309 GLN A O 1
ATOM 2020 N N . GLY A 1 313 ? -12.883 -36.108 -4.389 1.00 58.61 310 GLY A N 1
ATOM 2021 C CA . GLY A 1 313 ? -12.467 -37.248 -5.203 1.00 58.28 310 GLY A CA 1
ATOM 2022 C C . GLY A 1 313 ? -11.598 -36.872 -6.387 1.00 65.88 310 GLY A C 1
ATOM 2023 O O . GLY A 1 313 ? -11.905 -37.232 -7.525 1.00 65.80 310 GLY A O 1
ATOM 2024 N N . GLU A 1 314 ? -10.516 -36.145 -6.118 1.00 70.90 311 GLU A N 1
ATOM 2025 C CA . GLU A 1 314 ? -9.561 -35.741 -7.156 1.00 73.80 311 GLU A CA 1
ATOM 2026 C C . GLU A 1 314 ? -8.116 -35.958 -6.705 1.00 68.59 311 GLU A C 1
ATOM 2027 O O . GLU A 1 314 ? -7.844 -36.041 -5.506 1.00 66.62 311 GLU A O 1
ATOM 2033 N N . LYS A 1 315 ? -7.198 -36.048 -7.668 1.00 63.96 312 LYS A N 1
ATOM 2034 C CA . LYS A 1 315 ? -5.792 -36.337 -7.375 1.00 55.44 312 LYS A CA 1
ATOM 2035 C C . LYS A 1 315 ? -5.152 -35.246 -6.523 1.00 51.77 312 LYS A C 1
ATOM 2036 O O . LYS A 1 315 ? -5.002 -34.108 -6.965 1.00 51.54 312 LYS A O 1
ATOM 2038 N N . ILE A 1 316 ? -4.805 -35.607 -5.290 1.00 51.41 313 ILE A N 1
ATOM 2039 C CA . ILE A 1 316 ? -4.081 -34.724 -4.378 1.00 53.94 313 ILE A CA 1
ATOM 2040 C C . ILE A 1 316 ? -2.693 -35.319 -4.100 1.00 59.25 313 ILE A C 1
ATOM 2041 O O . ILE A 1 316 ? -2.546 -36.540 -4.020 1.00 62.40 313 ILE A O 1
ATOM 2046 N N . TRP A 1 317 ? -1.678 -34.464 -3.976 1.00 59.74 314 TRP A N 1
ATOM 2047 C CA . TRP A 1 317 ? -0.306 -34.930 -3.763 1.00 56.77 314 TRP A CA 1
ATOM 2048 C C . TRP A 1 317 ? 0.183 -34.725 -2.360 1.00 55.40 314 TRP A C 1
ATOM 2049 O O . TRP A 1 317 ? 0.129 -33.615 -1.828 1.00 57.19 314 TRP A O 1
ATOM 2060 N N . PHE A 1 318 ? 0.664 -35.804 -1.749 1.00 57.94 315 PHE A N 1
ATOM 2061 C CA . PHE A 1 318 ? 1.303 -35.737 -0.437 1.00 64.10 315 PHE A CA 1
ATOM 2062 C C . PHE A 1 318 ? 2.815 -35.795 -0.610 1.00 61.20 315 PHE A C 1
ATOM 2063 O O . PHE A 1 318 ? 3.344 -36.743 -1.192 1.00 61.27 315 PHE A O 1
ATOM 2071 N N . TYR A 1 319 ? 3.503 -34.779 -0.098 1.00 61.92 316 TYR A N 1
ATOM 2072 C CA . TYR A 1 319 ? 4.933 -34.612 -0.344 1.00 61.99 316 TYR A CA 1
ATOM 2073 C C . TYR A 1 319 ? 5.808 -35.103 0.815 1.00 60.86 316 TYR A C 1
ATOM 2074 O O . TYR A 1 319 ? 5.411 -34.996 1.977 1.00 60.27 316 TYR A O 1
ATOM 2083 N N . PRO A 1 320 ? 7.003 -35.649 0.498 1.00 59.77 317 PRO A N 1
ATOM 2084 C CA . PRO A 1 320 ? 7.911 -36.169 1.524 1.00 55.01 317 PRO A CA 1
ATOM 2085 C C . PRO A 1 320 ? 8.347 -35.135 2.565 1.00 53.80 317 PRO A C 1
ATOM 2086 O O . PRO A 1 320 ? 8.607 -35.502 3.713 1.00 52.84 317 PRO A O 1
ATOM 2090 N N . GLN A 1 321 ? 8.413 -33.862 2.172 1.00 52.05 318 GLN A N 1
ATOM 2091 C CA . GLN A 1 321 ? 8.793 -32.780 3.087 1.00 53.17 318 GLN A CA 1
ATOM 2092 C C . GLN A 1 321 ? 7.881 -32.729 4.303 1.00 53.64 318 GLN A C 1
ATOM 2093 O O . GLN A 1 321 ? 8.336 -32.472 5.414 1.00 60.22 318 GLN A O 1
ATOM 2099 N N . ASP A 1 322 ? 6.595 -32.978 4.077 1.00 52.49 319 ASP A N 1
ATOM 2100 C CA . ASP A 1 322 ? 5.591 -32.947 5.135 1.00 51.79 319 ASP A CA 1
ATOM 2101 C C . ASP A 1 322 ? 5.515 -34.283 5.869 1.00 46.11 319 ASP A C 1
ATOM 2102 O O . ASP A 1 322 ? 4.763 -34.424 6.831 1.00 47.01 319 ASP A O 1
ATOM 2107 N N . SER A 1 323 ? 6.297 -35.257 5.414 1.00 46.28 320 SER A N 1
ATOM 2108 C CA . SER A 1 323 ? 6.240 -36.610 5.959 1.00 48.75 320 SER A CA 1
ATOM 2109 C C . SER A 1 323 ? 7.431 -36.912 6.864 1.00 49.55 320 SER A C 1
ATOM 2110 O O . SER A 1 323 ? 8.498 -36.315 6.713 1.00 51.82 320 SER A O 1
ATOM 2113 N N . ARG A 1 324 ? 7.239 -37.845 7.794 1.00 50.30 321 ARG A N 1
ATOM 2114 C CA . ARG A 1 324 ? 8.271 -38.222 8.760 1.00 48.64 321 ARG A CA 1
ATOM 2115 C C . ARG A 1 324 ? 9.334 -39.132 8.141 1.00 49.45 321 ARG A C 1
ATOM 2116 O O . ARG A 1 324 ? 9.478 -40.299 8.522 1.00 48.62 321 ARG A O 1
ATOM 2124 N N . PHE A 1 325 ? 10.079 -38.584 7.185 1.00 49.98 322 PHE A N 1
ATOM 2125 C CA . PHE A 1 325 ? 11.124 -39.328 6.495 1.00 49.92 322 PHE A CA 1
ATOM 2126 C C . PHE A 1 325 ? 12.488 -38.848 6.965 1.00 52.60 322 PHE A C 1
ATOM 2127 O O . PHE A 1 325 ? 12.840 -37.684 6.772 1.00 55.88 322 PHE A O 1
ATOM 2135 N N . PHE A 1 326 ? 13.252 -39.741 7.587 1.00 53.53 323 PHE A N 1
ATOM 2136 C CA . PHE A 1 326 ? 14.544 -39.362 8.157 1.00 59.92 323 PHE A CA 1
ATOM 2137 C C . PHE A 1 326 ? 15.664 -40.354 7.869 1.00 61.06 323 PHE A C 1
ATOM 2138 O O . PHE A 1 326 ? 15.433 -41.557 7.721 1.00 61.42 323 PHE A O 1
ATOM 2146 N N . GLU A 1 327 ? 16.880 -39.823 7.798 1.00 60.85 324 GLU A N 1
ATOM 2147 C CA . GLU A 1 327 ? 18.080 -40.634 7.699 1.00 58.98 324 GLU A CA 1
ATOM 2148 C C . GLU A 1 327 ? 19.040 -40.294 8.828 1.00 59.65 324 GLU A C 1
ATOM 2149 O O . GLU A 1 327 ? 18.943 -39.230 9.443 1.00 57.09 324 GLU A O 1
ATOM 2155 N N . ALA A 1 328 ? 19.963 -41.213 9.095 1.00 66.07 325 ALA A N 1
ATOM 2156 C CA . ALA A 1 328 ? 21.000 -41.014 10.097 1.00 71.63 325 ALA A CA 1
ATOM 2157 C C . ALA A 1 328 ? 22.242 -41.810 9.715 1.00 76.14 325 ALA A C 1
ATOM 2158 O O . ALA A 1 328 ? 22.189 -43.041 9.606 1.00 77.40 325 ALA A O 1
ATOM 2160 N N . ASN A 1 329 ? 23.345 -41.094 9.496 1.00 77.96 326 ASN A N 1
ATOM 2161 C CA . ASN A 1 329 ? 24.640 -41.685 9.127 1.00 74.64 326 ASN A CA 1
ATOM 2162 C C . ASN A 1 329 ? 24.558 -42.889 8.189 1.00 74.03 326 ASN A C 1
ATOM 2163 O O . ASN A 1 329 ? 25.211 -43.915 8.409 1.00 73.59 326 ASN A O 1
ATOM 2168 N N . SER A 1 330 ? 23.744 -42.750 7.146 1.00 72.66 327 SER A N 1
ATOM 2169 C CA . SER A 1 330 ? 23.578 -43.801 6.153 1.00 71.07 327 SER A CA 1
ATOM 2170 C C . SER A 1 330 ? 24.745 -43.780 5.171 1.00 67.08 327 SER A C 1
ATOM 2171 O O . SER A 1 330 ? 25.205 -42.711 4.764 1.00 66.63 327 SER A O 1
ATOM 2174 N N . GLN A 1 331 ? 25.220 -44.967 4.806 1.00 60.81 328 GLN A N 1
ATOM 2175 C CA . GLN A 1 331 ? 26.397 -45.107 3.951 1.00 57.66 328 GLN A CA 1
ATOM 2176 C C . GLN A 1 331 ? 26.033 -45.677 2.579 1.00 52.95 328 GLN A C 1
ATOM 2177 O O . GLN A 1 331 ? 24.854 -45.810 2.248 1.00 54.78 328 GLN A O 1
ATOM 2183 N N . GLY A 1 332 ? 27.048 -46.002 1.782 1.00 48.07 329 GLY A N 1
ATOM 2184 C CA . GLY A 1 332 ? 26.839 -46.540 0.439 1.00 45.40 329 GLY A CA 1
ATOM 2185 C C . GLY A 1 332 ? 26.708 -45.456 -0.620 1.00 45.99 329 GLY A C 1
ATOM 2186 O O . GLY A 1 332 ? 26.476 -44.292 -0.284 1.00 46.13 329 GLY A O 1
ATOM 2187 N N . PRO A 1 333 ? 26.854 -45.830 -1.911 1.00 45.45 330 PRO A N 1
ATOM 2188 C CA . PRO A 1 333 ? 26.776 -44.859 -3.011 1.00 48.20 330 PRO A CA 1
ATOM 2189 C C . PRO A 1 333 ? 25.422 -44.155 -3.123 1.00 51.24 330 PRO A C 1
ATOM 2190 O O . PRO A 1 333 ? 25.357 -43.024 -3.610 1.00 54.79 330 PRO A O 1
ATOM 2194 N N . GLY A 1 334 ? 24.360 -44.817 -2.666 1.00 51.51 331 GLY A N 1
ATOM 2195 C CA . GLY A 1 334 ? 23.012 -44.258 -2.712 1.00 52.70 331 GLY A CA 1
ATOM 2196 C C . GLY A 1 334 ? 22.642 -43.407 -1.510 1.00 56.72 331 GLY A C 1
ATOM 2197 O O . GLY A 1 334 ? 21.462 -43.239 -1.204 1.00 62.59 331 GLY A O 1
ATOM 2198 N N . ALA A 1 335 ? 23.648 -42.867 -0.828 1.00 52.02 332 ALA A N 1
ATOM 2199 C CA . ALA A 1 335 ? 23.423 -41.984 0.309 1.00 50.41 332 ALA A CA 1
ATOM 2200 C C . ALA A 1 335 ? 23.819 -40.557 -0.051 1.00 49.72 332 ALA A C 1
ATOM 2201 O O . ALA A 1 335 ? 24.911 -40.322 -0.566 1.00 55.92 332 ALA A O 1
ATOM 2203 N N . ALA A 1 336 ? 22.924 -39.609 0.210 1.00 45.85 333 ALA A N 1
ATOM 2204 C CA . ALA A 1 336 ? 23.194 -38.203 -0.077 1.00 44.67 333 ALA A CA 1
ATOM 2205 C C . ALA A 1 336 ? 22.594 -37.298 0.990 1.00 45.94 333 ALA A C 1
ATOM 2206 O O . ALA A 1 336 ? 21.705 -37.715 1.736 1.00 48.77 333 ALA A O 1
ATOM 2208 N N . ILE A 1 337 ? 23.102 -36.070 1.074 1.00 47.22 334 ILE A N 1
ATOM 2209 C CA . ILE A 1 337 ? 22.488 -35.032 1.905 1.00 47.29 334 ILE A CA 1
ATOM 2210 C C . ILE A 1 337 ? 22.203 -33.789 1.061 1.00 53.94 334 ILE A C 1
ATOM 2211 O O . ILE A 1 337 ? 23.083 -33.284 0.357 1.00 56.25 334 ILE A O 1
ATOM 2215 N N . ASN A 1 338 ? 20.960 -33.319 1.128 1.00 50.05 335 ASN A N 1
ATOM 2216 C CA . ASN A 1 338 ? 20.501 -32.143 0.384 1.00 41.44 335 ASN A CA 1
ATOM 2217 C C . ASN A 1 338 ? 19.184 -31.664 0.972 1.00 47.34 335 ASN A C 1
ATOM 2218 O O . ASN A 1 338 ? 18.690 -32.244 1.947 1.00 52.70 335 ASN A O 1
ATOM 2223 N N . GLU A 1 339 ? 18.607 -30.624 0.370 1.00 50.93 336 GLU A N 1
ATOM 2224 C CA . GLU A 1 339 ? 17.332 -30.072 0.829 1.00 56.72 336 GLU A CA 1
ATOM 2225 C C . GLU A 1 339 ? 16.254 -31.154 1.002 1.00 57.32 336 GLU A C 1
ATOM 2226 O O . GLU A 1 339 ? 15.358 -31.015 1.838 1.00 62.33 336 GLU A O 1
ATOM 2228 N N . GLY A 1 340 ? 16.366 -32.236 0.230 1.00 54.28 337 GLY A N 1
ATOM 2229 C CA . GLY A 1 340 ? 15.376 -33.312 0.239 1.00 54.38 337 GLY A CA 1
ATOM 2230 C C . GLY A 1 340 ? 15.783 -34.610 0.917 1.00 55.78 337 GLY A C 1
ATOM 2231 O O . GLY A 1 340 ? 15.207 -35.663 0.633 1.00 62.56 337 GLY A O 1
ATOM 2232 N N . ARG A 1 341 ? 16.775 -34.546 1.804 1.00 54.78 338 ARG A N 1
ATOM 2233 C CA . ARG A 1 341 ? 17.174 -35.706 2.606 1.00 58.65 338 ARG A CA 1
ATOM 2234 C C . ARG A 1 341 ? 17.329 -35.299 4.070 1.00 60.40 338 ARG A C 1
ATOM 2235 O O . ARG A 1 341 ? 18.441 -35.282 4.600 1.00 59.74 338 ARG A O 1
ATOM 2243 N N . ARG A 1 342 ? 16.208 -34.965 4.712 1.00 60.56 339 ARG A N 1
ATOM 2244 C CA . ARG A 1 342 ? 16.197 -34.531 6.115 1.00 61.50 339 ARG A CA 1
ATOM 2245 C C . ARG A 1 342 ? 16.872 -35.570 7.011 1.00 61.95 339 ARG A C 1
ATOM 2246 O O . ARG A 1 342 ? 16.571 -36.765 6.922 1.00 63.29 339 ARG A O 1
ATOM 2248 N N . GLN A 1 343 ? 17.796 -35.114 7.855 1.00 60.09 340 GLN A N 1
ATOM 2249 C CA . GLN A 1 343 ? 18.597 -36.031 8.669 1.00 55.93 340 GLN A CA 1
ATOM 2250 C C . GLN A 1 343 ? 18.490 -35.802 10.173 1.00 52.24 340 GLN A C 1
ATOM 2251 O O . GLN A 1 343 ? 18.506 -34.664 10.639 1.00 52.28 340 GLN A O 1
ATOM 2257 N N . LEU A 1 344 ? 18.393 -36.901 10.919 1.00 51.90 341 LEU A N 1
ATOM 2258 C CA . LEU A 1 344 ? 18.226 -36.864 12.371 1.00 54.16 341 LEU A CA 1
ATOM 2259 C C . LEU A 1 344 ? 19.405 -36.216 13.088 1.00 58.61 341 LEU A C 1
ATOM 2260 O O . LEU A 1 344 ? 20.563 -36.422 12.717 1.00 59.48 341 LEU A O 1
ATOM 2265 N N . SER A 1 345 ? 19.093 -35.431 14.115 1.00 63.62 342 SER A N 1
ATOM 2266 C CA . SER A 1 345 ? 20.107 -34.874 15.000 1.00 65.84 342 SER A CA 1
ATOM 2267 C C . SER A 1 345 ? 20.516 -35.931 16.021 1.00 68.02 342 SER A C 1
ATOM 2268 O O . SER A 1 345 ? 19.794 -36.912 16.233 1.00 61.29 342 SER A O 1
ATOM 2271 N N . ALA A 1 346 ? 21.674 -35.724 16.648 1.00 72.68 343 ALA A N 1
ATOM 2272 C CA . ALA A 1 346 ? 22.201 -36.642 17.659 1.00 70.93 343 ALA A CA 1
ATOM 2273 C C . ALA A 1 346 ? 21.179 -36.919 18.759 1.00 68.97 343 ALA A C 1
ATOM 2274 O O . ALA A 1 346 ? 21.041 -38.056 19.217 1.00 66.94 343 ALA A O 1
ATOM 2276 N N . GLU A 1 347 ? 20.459 -35.875 19.166 1.00 69.81 344 GLU A N 1
ATOM 2277 C CA . GLU A 1 347 ? 19.420 -35.999 20.183 1.00 71.32 344 GLU A CA 1
ATOM 2278 C C . GLU A 1 347 ? 18.231 -36.807 19.679 1.00 67.12 344 GLU A C 1
ATOM 2279 O O . GLU A 1 347 ? 17.690 -37.641 20.408 1.00 67.26 344 GLU A O 1
ATOM 2285 N N . GLN A 1 348 ? 17.838 -36.562 18.431 1.00 63.44 345 GLN A N 1
ATOM 2286 C CA . GLN A 1 348 ? 16.720 -37.273 17.811 1.00 61.56 345 GLN A CA 1
ATOM 2287 C C . GLN A 1 348 ? 16.998 -38.771 17.687 1.00 59.09 345 GLN A C 1
ATOM 2288 O O . GLN A 1 348 ? 16.116 -39.594 17.942 1.00 51.52 345 GLN A O 1
ATOM 2294 N N . LEU A 1 349 ? 18.234 -39.110 17.318 1.00 60.90 346 LEU A N 1
ATOM 2295 C CA . LEU A 1 349 ? 18.665 -40.501 17.156 1.00 58.85 346 LEU A CA 1
ATOM 2296 C C . LEU A 1 349 ? 18.494 -41.311 18.442 1.00 62.26 346 LEU A C 1
ATOM 2297 O O . LEU A 1 349 ? 18.251 -42.521 18.393 1.00 63.83 346 LEU A O 1
ATOM 2302 N N . LYS A 1 350 ? 18.611 -40.632 19.583 1.00 63.23 347 LYS A N 1
ATOM 2303 C CA . LYS A 1 350 ? 18.490 -41.264 20.899 1.00 62.07 347 LYS A CA 1
ATOM 2304 C C . LYS A 1 350 ? 17.128 -41.925 21.111 1.00 63.23 347 LYS A C 1
ATOM 2305 O O . LYS A 1 350 ? 17.016 -42.898 21.860 1.00 62.07 347 LYS A O 1
ATOM 2307 N N . ALA A 1 351 ? 16.107 -41.397 20.437 1.00 67.69 348 ALA A N 1
ATOM 2308 C CA . ALA A 1 351 ? 14.743 -41.920 20.532 1.00 67.33 348 ALA A CA 1
ATOM 2309 C C . ALA A 1 351 ? 14.581 -43.273 19.844 1.00 66.87 348 ALA A C 1
ATOM 2310 O O . ALA A 1 351 ? 13.692 -44.052 20.196 1.00 68.16 348 ALA A O 1
ATOM 2312 N N . PHE A 1 352 ? 15.444 -43.546 18.868 1.00 63.64 349 PHE A N 1
ATOM 2313 C CA . PHE A 1 352 ? 15.368 -44.783 18.099 1.00 62.35 349 PHE A CA 1
ATOM 2314 C C . PHE A 1 352 ? 16.288 -45.884 18.609 1.00 61.68 349 PHE A C 1
ATOM 2315 O O . PHE A 1 352 ? 16.627 -46.803 17.867 1.00 63.50 349 PHE A O 1
ATOM 2323 N N . THR A 1 353 ? 16.694 -45.791 19.873 1.00 68.03 350 THR A N 1
ATOM 2324 C CA . THR A 1 353 ? 17.372 -46.907 20.525 1.00 70.83 350 THR A CA 1
ATOM 2325 C C . THR A 1 353 ? 16.338 -48.002 20.733 1.00 66.47 350 THR A C 1
ATOM 2326 O O . THR A 1 353 ? 15.173 -47.718 21.020 1.00 65.63 350 THR A O 1
ATOM 2330 N N . LEU A 1 354 ? 16.769 -49.249 20.574 1.00 68.25 351 LEU A N 1
ATOM 2331 C CA . LEU A 1 354 ? 15.871 -50.404 20.632 1.00 67.92 351 LEU A CA 1
ATOM 2332 C C . LEU A 1 354 ? 15.061 -50.536 21.939 1.00 67.71 351 LEU A C 1
ATOM 2333 O O . LEU A 1 354 ? 13.896 -50.940 21.895 1.00 58.01 351 LEU A O 1
ATOM 2338 N N . PRO A 1 355 ? 15.668 -50.201 23.100 1.00 75.65 352 PRO A N 1
ATOM 2339 C CA . PRO A 1 355 ? 14.873 -50.195 24.334 1.00 74.43 352 PRO A CA 1
ATOM 2340 C C . PRO A 1 355 ? 13.792 -49.113 24.362 1.00 69.75 352 PRO A C 1
ATOM 2341 O O . PRO A 1 355 ? 12.721 -49.338 24.921 1.00 68.29 352 PRO A O 1
ATOM 2345 N N . MET A 1 356 ? 14.078 -47.955 23.768 1.00 71.89 353 MET A N 1
ATOM 2346 C CA . MET A 1 356 ? 13.125 -46.845 23.718 1.00 70.81 353 MET A CA 1
ATOM 2347 C C . MET A 1 356 ? 11.931 -47.163 22.829 1.00 68.05 353 MET A C 1
ATOM 2348 O O . MET A 1 356 ? 10.785 -46.900 23.196 1.00 65.52 353 MET A O 1
ATOM 2353 N N . ILE A 1 357 ? 12.215 -47.737 21.664 1.00 71.33 354 ILE A N 1
ATOM 2354 C CA . ILE A 1 357 ? 11.187 -48.074 20.682 1.00 68.95 354 ILE A CA 1
ATOM 2355 C C . ILE A 1 357 ? 10.339 -49.275 21.128 1.00 68.28 354 ILE A C 1
ATOM 2356 O O . ILE A 1 357 ? 9.145 -49.335 20.842 1.00 74.42 354 ILE A O 1
ATOM 2361 N N . PHE A 1 358 ? 10.956 -50.212 21.846 1.00 73.17 355 PHE A N 1
ATOM 2362 C CA . PHE A 1 358 ? 10.228 -51.321 22.465 1.00 80.87 355 PHE A CA 1
ATOM 2363 C C . PHE A 1 358 ? 10.529 -51.394 23.965 1.00 87.08 355 PHE A C 1
ATOM 2364 O O . PHE A 1 358 ? 11.388 -52.177 24.388 1.00 97.49 355 PHE A O 1
ATOM 2372 N N . PRO A 1 359 ? 9.830 -50.574 24.778 1.00 80.31 356 PRO A N 1
ATOM 2373 C CA . PRO A 1 359 ? 10.083 -50.567 26.223 1.00 74.56 356 PRO A CA 1
ATOM 2374 C C . PRO A 1 359 ? 9.663 -51.854 26.928 1.00 74.15 356 PRO A C 1
ATOM 2375 O O . PRO A 1 359 ? 10.447 -52.411 27.695 1.00 75.24 356 PRO A O 1
ATOM 2379 N N . ASP A 1 360 ? 8.451 -52.331 26.651 1.00 74.58 357 ASP A N 1
ATOM 2380 C CA . ASP A 1 360 ? 7.883 -53.479 27.360 1.00 78.36 357 ASP A CA 1
ATOM 2381 C C . ASP A 1 360 ? 8.232 -54.826 26.726 1.00 79.37 357 ASP A C 1
ATOM 2382 O O . ASP A 1 360 ? 7.666 -55.857 27.098 1.00 81.61 357 ASP A O 1
ATOM 2387 N N . TRP A 1 361 ? 9.163 -54.819 25.777 1.00 81.71 358 TRP A N 1
ATOM 2388 C CA . TRP A 1 361 ? 9.513 -56.035 25.053 1.00 88.17 358 TRP A CA 1
ATOM 2389 C C . TRP A 1 361 ? 10.979 -56.348 25.154 1.00 91.26 358 TRP A C 1
ATOM 2390 O O . TRP A 1 361 ? 11.828 -55.491 24.889 1.00 86.60 358 TRP A O 1
ATOM 2401 N N . ALA A 1 362 ? 11.273 -57.588 25.547 1.00 93.34 359 ALA A N 1
ATOM 2402 C CA . ALA A 1 362 ? 12.641 -58.053 25.807 1.00 94.34 359 ALA A CA 1
ATOM 2403 C C . ALA A 1 362 ? 13.550 -57.989 24.578 1.00 92.62 359 ALA A C 1
ATOM 2404 O O . ALA A 1 362 ? 14.717 -57.602 24.686 1.00 86.79 359 ALA A O 1
ATOM 2406 N N . VAL A 1 363 ? 13.000 -58.370 23.423 1.00 88.15 360 VAL A N 1
ATOM 2407 C CA . VAL A 1 363 ? 13.693 -58.336 22.127 1.00 82.77 360 VAL A CA 1
ATOM 2408 C C . VAL A 1 363 ? 15.132 -58.870 22.170 1.00 83.09 360 VAL A C 1
ATOM 2409 O O . VAL A 1 363 ? 15.361 -60.079 22.140 1.00 81.63 360 VAL A O 1
#

InterPro domains:
  IPR000070 Pectinesterase, catalytic [PF01095] (30-268)
  IPR011050 Pectin lyase fold/virulence factor [SSF51126] (26-356)
  IPR012334 Pectin lyase fold [G3DSA:2.160.20.10] (41-361)

Solvent-accessible surface area: 13686 Å² total; per-residue (Å²): 188,107,35,3,65,38,5,33,82,66,13,67,117,70,73,62,100,46,103,14,129,10,55,71,30,88,54,104,30,80,7,135,11,91,36,18,59,2,34,3,51,5,96,68,57,77,29,0,8,0,0,9,80,2,0,2,5,58,117,25,139,145,46,119,114,84,28,36,59,23,0,6,0,0,28,0,61,2,56,56,0,32,1,54,50,0,0,0,54,9,46,13,78,7,47,44,6,73,105,56,58,136,126,45,134,83,57,41,92,48,8,35,4,0,0,0,3,0,7,93,87,1,42,11,1,28,0,83,27,0,37,0,48,2,43,23,10,0,2,18,2,58,54,41,1,44,0,13,0,21,85,3,31,0,6,0,0,22,13,0,1,8,0,16,3,20,1,1,0,34,87,3,25,0,17,0,30,47,26,111,60,91,74,70,58,22,1,32,0,0,2,0,1,0,52,74,121,22,85,29,0,0,1,0,27,68,2,134,2,33,48,48,143,44,6,48,47,95,0,0,0,0,0,39,0,61,16,30,60,49,94,75,119,102,27,146,33,7,15,81,40,1,57,0,8,0,0,0,6,62,0,52,1,48,50,0,6,74,2,27,31,76,24,62,15,60,44,95,142,52,120,84,69,116,37,90,19,135,107,13,53,6,54,0,3,115,17,100,34,106,5,31,45,118,88,117,42,11,55,70,22,56,90,148,88,61,54,42,21,58,47,94,111,5,2,102,118,47,106,70

Organism: Yersinia enterocolitica serotype O:8 / biotype 1B (strain NCTC 13174 / 8081) (NCBI:txid393305)

B-factor: mean 59.62, std 12.88, range [11.49, 113.44]

Foldseek 3Di:
DPAPVVQQVPDDPDQDADEDEAEFDEGQAAEARPHENYEYAYPAQVRAEQEHAFFQQDADPVGDGCHQQSQERYEYQAENYEYHGYEQEHPHDLQVLLVDDPPDPPRGPRGHHERYAYEQRHAAYEYYAHEFYDAAQHYEYEHNYAYEHEQYEYEYFAQNAEYAYAYEYAAYEYEHEDHPNDDALRYERHAYQHFLPDDHTAEYHLYEDYYDPRQDFQNYEPYEHAQDQDQDPLGTWRHPRRQGAHEYEQYAYERNYPYHAWDWIADRVGDTDIDGCVSHNYEYYNYHYNNDDDDPRHHYDDPVRVVCPDPCNSPVPDPD

Radius of gyration: 19.05 Å; Cα contacts (8 Å, |Δi|>4): 947; chains: 1; bounding box: 45×53×53 Å

Nearest PDB structures (foldseek):
  3uw0-assembly1_A  TM=1.003E+00  e=7.102E-57  Yersinia enterocolitica subsp. enterocolitica 8081
  2ntq-assembly2_B  TM=9.902E-01  e=2.008E-40  Dickeya dadantii 3937
  1qjv-assembly2_B  TM=9.870E-01  e=1.019E-40  Dickeya chrysanthemi
  2nt9-assembly2_B  TM=9.803E-01  e=8.370E-39  Dickeya dadantii 3937
  8tne-assembly2_B  TM=7.691E-01  e=2.582E-16  Butyrivibrio proteoclasticus

Sequence (320 aa):
FSSINAALKSAPKDDTPFIIFLKNGVYTERLEVARSHVTLKGENRDGTVIGANTAAGMLNPQGEKWGTSGSSTVLVNAPNFTAENLTIRNDFDFPANKKKADTDPTKLKDTQAVALLLAENSDKARFKAVKLEGYQDTLYSKTGSRSYFSDCEISGHVDFIFGSGITVFDNCNIVARDRSDIEPPYGYITAPSTLTTSPYGLIFINSRLTKEPGVPANSFALGRPWHPTTTFADGRYADPAAIGQSVFINTTMDDHIYGWDKMSGKDKQGEKIWFYPQDSRFFEANSQGPGAAINEGRRQLSAEQLKAFTLPMIFPDWAV

Secondary structure (DSSP, 8-state):
---HHHHHHHS-SSSS-EEEEE-SEEE---EEE-STTEEEEES-TTTEEEEE---TTSB-TT-SB--TTT--SEEE-STT-EEEEEEEEE---HHHHHHS-TT-TT--S-----SEEE-TT-EEEEEEEEEEE-SBS-EEE-TT-EEEEES-EEEESEEEEEESSEEEEES-EEEEPP-SS-SSP-EEEEEE---TT-S--EEEES-EEEE-TTPPSS-EEEE-----EEE-SS-EEE-TT---EEEEES-EE-TTEEE---EEEE-TTS-EEEE-GGGSEEEEES-BSTT---STTS-B--HHHHGGGSHHHHSTT---

CATH classification: 2.160.20.10